Protein AF-A0AAW2FZ29-F1 (afdb_monomer)

Structure (mmCIF, N/CA/C/O backbone):
data_AF-A0AAW2FZ29-F1
#
_entry.id   AF-A0AAW2FZ29-F1
#
loop_
_atom_site.group_PDB
_atom_site.id
_atom_site.type_symbol
_atom_site.label_atom_id
_atom_site.label_alt_id
_atom_site.label_comp_id
_atom_site.label_asym_id
_atom_site.label_entity_id
_atom_site.label_seq_id
_atom_site.pdbx_PDB_ins_code
_atom_site.Cartn_x
_atom_site.Cartn_y
_atom_site.Cartn_z
_atom_site.occupancy
_atom_site.B_iso_or_equiv
_atom_site.auth_seq_id
_atom_site.auth_comp_id
_atom_site.auth_asym_id
_atom_site.auth_atom_id
_atom_site.pdbx_PDB_model_num
ATOM 1 N N . MET A 1 1 ? -28.073 13.688 13.711 1.00 30.78 1 MET A N 1
ATOM 2 C CA . MET A 1 1 ? -28.373 12.802 12.564 1.00 30.78 1 MET A CA 1
ATOM 3 C C . MET A 1 1 ? -27.038 12.552 11.895 1.00 30.78 1 MET A C 1
ATOM 5 O O . MET A 1 1 ? -26.441 13.514 11.439 1.00 30.78 1 MET A O 1
ATOM 9 N N . MET A 1 2 ? -26.514 11.329 11.981 1.00 29.55 2 MET A N 1
ATOM 10 C CA . MET A 1 2 ? -25.186 10.994 11.457 1.00 29.55 2 MET A CA 1
ATOM 11 C C . MET A 1 2 ? -25.195 11.166 9.932 1.00 29.55 2 MET A C 1
ATOM 13 O O . MET A 1 2 ? -25.962 10.492 9.245 1.00 29.55 2 MET A O 1
ATOM 17 N N . GLU A 1 3 ? -24.382 12.080 9.403 1.00 29.38 3 GLU A N 1
ATOM 18 C CA . GLU A 1 3 ? -24.180 12.217 7.960 1.00 29.38 3 GLU A CA 1
ATOM 19 C C . GLU A 1 3 ? -23.081 11.252 7.509 1.00 29.38 3 GLU A C 1
ATOM 21 O O . GLU A 1 3 ? -21.887 11.466 7.728 1.00 29.38 3 GLU A O 1
ATOM 26 N N . LEU A 1 4 ? -23.501 10.169 6.857 1.00 31.20 4 LEU A N 1
ATOM 27 C CA . LEU A 1 4 ? -22.619 9.300 6.091 1.00 31.20 4 LEU A CA 1
ATOM 28 C C . LEU A 1 4 ? -22.096 10.056 4.868 1.00 31.20 4 LEU A C 1
ATOM 30 O O . LEU A 1 4 ? -22.759 10.113 3.835 1.00 31.20 4 LEU A O 1
ATOM 34 N N . HIS A 1 5 ? -20.876 10.573 4.949 1.00 32.59 5 HIS A N 1
ATOM 35 C CA . HIS A 1 5 ? -20.123 10.904 3.748 1.00 32.59 5 HIS A CA 1
ATOM 36 C C . HIS A 1 5 ? -19.236 9.718 3.384 1.00 32.59 5 HIS A C 1
ATOM 38 O O . HIS A 1 5 ? -18.172 9.512 3.966 1.00 32.59 5 HIS A O 1
ATOM 44 N N . ARG A 1 6 ? -19.679 8.934 2.394 1.00 33.31 6 ARG A N 1
ATOM 45 C CA . ARG A 1 6 ? -18.769 8.103 1.608 1.00 33.31 6 ARG A CA 1
ATOM 46 C C . ARG A 1 6 ? -17.874 9.073 0.840 1.00 33.31 6 ARG A C 1
ATOM 48 O O . ARG A 1 6 ? -18.295 9.605 -0.175 1.00 33.31 6 ARG A O 1
ATOM 55 N N . ILE A 1 7 ? -16.683 9.340 1.359 1.00 35.94 7 ILE A N 1
ATOM 56 C CA . ILE A 1 7 ? -15.656 10.042 0.595 1.00 35.94 7 ILE A CA 1
ATOM 57 C C . ILE A 1 7 ? -15.036 8.979 -0.310 1.00 35.94 7 ILE A C 1
ATOM 59 O O . ILE A 1 7 ? -14.235 8.156 0.136 1.00 35.94 7 ILE A O 1
ATOM 63 N N . GLU A 1 8 ? -15.484 8.924 -1.562 1.00 35.88 8 GLU A N 1
ATOM 64 C CA . GLU A 1 8 ? -14.693 8.281 -2.608 1.00 35.88 8 GLU A CA 1
ATOM 65 C C . GLU A 1 8 ? -13.442 9.152 -2.828 1.00 35.88 8 GLU A C 1
ATOM 67 O O . GLU A 1 8 ? -13.477 10.363 -2.611 1.00 35.88 8 GLU A O 1
ATOM 72 N N . HIS A 1 9 ? -12.309 8.541 -3.182 1.00 37.03 9 HIS A N 1
ATOM 73 C CA . HIS A 1 9 ? -10.987 9.191 -3.239 1.00 37.03 9 HIS A CA 1
ATOM 74 C C . HIS A 1 9 ? -10.957 10.477 -4.105 1.00 37.03 9 HIS A C 1
ATOM 76 O O . HIS A 1 9 ? -10.075 11.312 -3.939 1.00 37.03 9 HIS A O 1
ATOM 82 N N . GLU A 1 10 ? -11.949 10.665 -4.980 1.00 38.94 10 GLU A N 1
ATOM 83 C CA . GLU A 1 10 ? -12.147 11.836 -5.846 1.00 38.94 10 GLU A CA 1
ATOM 84 C C . GLU A 1 10 ? -12.677 13.097 -5.125 1.00 38.94 10 GLU A C 1
ATOM 86 O O . GLU A 1 10 ? -12.522 14.210 -5.631 1.00 38.94 10 GLU A O 1
ATOM 91 N N . ASP A 1 11 ? -13.290 12.976 -3.942 1.00 40.47 11 ASP A N 1
ATOM 92 C CA . ASP A 1 11 ? -13.953 14.113 -3.277 1.00 40.47 11 ASP A CA 1
ATOM 93 C C . ASP A 1 11 ? -13.023 14.948 -2.374 1.00 40.47 11 ASP A C 1
ATOM 95 O O . ASP A 1 11 ? -13.372 16.068 -1.985 1.00 40.47 11 ASP A O 1
ATOM 99 N N . LEU A 1 12 ? -11.811 14.460 -2.081 1.00 42.34 12 LEU A N 1
ATOM 100 C CA . LEU A 1 12 ? -10.779 15.221 -1.357 1.00 42.34 12 LEU A CA 1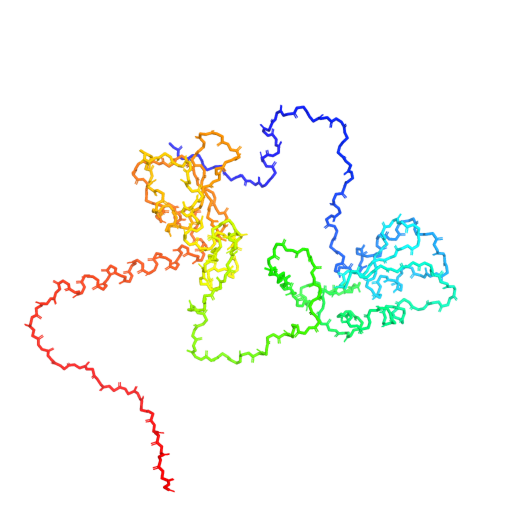
ATOM 101 C C . LEU A 1 12 ? -10.127 16.307 -2.231 1.00 42.34 12 LEU A C 1
ATOM 103 O O . LEU A 1 12 ? -9.690 17.336 -1.715 1.00 42.34 12 LEU A O 1
ATOM 107 N N . GLU A 1 13 ? -10.116 16.131 -3.554 1.00 43.12 13 GLU A N 1
ATOM 108 C CA . GLU A 1 13 ? -9.468 17.059 -4.489 1.00 43.12 13 GLU A CA 1
ATOM 109 C C . GLU A 1 13 ? -10.286 18.341 -4.710 1.00 43.12 13 GLU A C 1
ATOM 111 O O . GLU A 1 13 ? -9.729 19.428 -4.869 1.00 43.12 13 GLU A O 1
ATOM 116 N N . LYS A 1 14 ? -11.622 18.257 -4.641 1.00 43.59 14 LYS A N 1
ATOM 117 C CA . LYS A 1 14 ? -12.524 19.377 -4.975 1.00 43.59 14 LYS A CA 1
ATOM 118 C C . LYS A 1 14 ? -12.670 20.433 -3.878 1.00 43.59 14 LYS A C 1
ATOM 120 O O . LYS A 1 14 ? -13.209 21.506 -4.143 1.00 43.59 14 LYS A O 1
ATOM 125 N N . ARG A 1 15 ? -12.216 20.167 -2.648 1.00 48.53 15 ARG A N 1
ATOM 126 C CA . ARG A 1 15 ? -12.484 21.041 -1.487 1.00 48.53 15 ARG A CA 1
ATOM 127 C C . ARG A 1 15 ? -11.291 21.879 -1.027 1.00 48.53 15 ARG A C 1
ATOM 129 O O . ARG A 1 15 ? -11.442 22.672 -0.102 1.00 48.53 15 ARG A O 1
ATOM 136 N N . SER A 1 16 ? -10.128 21.732 -1.659 1.00 39.22 16 SER A N 1
ATOM 137 C CA . SER A 1 16 ? -8.890 22.337 -1.160 1.00 39.22 16 SER A CA 1
ATOM 138 C C . SER A 1 16 ? -8.725 23.823 -1.497 1.00 39.22 16 SER A C 1
ATOM 140 O O . SER A 1 16 ? -7.956 24.486 -0.820 1.00 39.22 16 SER A O 1
ATOM 142 N N . GLY A 1 17 ? -9.460 24.398 -2.458 1.00 42.50 17 GLY A N 1
ATOM 143 C CA . GLY A 1 17 ? -9.524 25.861 -2.644 1.00 42.50 17 GLY A CA 1
ATOM 144 C C . GLY A 1 17 ? -8.172 26.580 -2.818 1.00 42.50 17 GLY A C 1
ATOM 145 O O . GLY A 1 17 ? -8.110 27.803 -2.692 1.00 42.50 17 GLY A O 1
ATOM 146 N N . TYR A 1 18 ? -7.093 25.853 -3.108 1.00 34.34 18 TYR A N 1
ATOM 147 C CA . TYR A 1 18 ? -5.786 26.424 -3.385 1.00 34.34 18 TYR A CA 1
ATOM 148 C C . TYR A 1 18 ? -5.706 26.724 -4.880 1.00 34.34 18 TYR A C 1
ATOM 150 O O . TYR A 1 18 ? -5.840 25.831 -5.713 1.00 34.34 18 TYR A O 1
ATOM 158 N N . ASN A 1 19 ? -5.489 27.996 -5.222 1.00 44.78 19 ASN A N 1
ATOM 159 C CA . ASN A 1 19 ? -5.054 28.377 -6.562 1.00 44.78 19 ASN A CA 1
ATOM 160 C C . ASN A 1 19 ? -3.749 27.629 -6.868 1.00 44.78 19 ASN A C 1
ATOM 162 O O . ASN A 1 19 ? -2.701 27.960 -6.310 1.00 44.78 19 ASN A O 1
ATOM 166 N N . LEU A 1 20 ? -3.831 26.607 -7.722 1.00 34.50 20 LEU A N 1
ATOM 167 C CA . LEU A 1 20 ? -2.674 25.871 -8.217 1.00 34.50 20 LEU A CA 1
ATOM 168 C C . LEU A 1 20 ? -1.794 26.829 -9.038 1.00 34.50 20 LEU A C 1
ATOM 170 O O . LEU A 1 20 ? -2.297 27.452 -9.979 1.00 34.50 20 LEU A O 1
ATOM 174 N N . PRO A 1 21 ? -0.486 26.939 -8.749 1.00 36.03 21 PRO A N 1
ATOM 175 C CA . PRO A 1 21 ? 0.457 27.465 -9.718 1.00 36.03 21 PRO A CA 1
ATOM 176 C C . PRO A 1 21 ? 0.358 26.614 -10.987 1.00 36.03 21 PRO A C 1
ATOM 178 O O . PRO A 1 21 ? 0.457 25.389 -10.938 1.00 36.03 21 PRO A O 1
ATOM 181 N N . SER A 1 22 ? 0.130 27.278 -12.117 1.00 44.53 22 SER A N 1
ATOM 182 C CA . SER A 1 22 ? 0.237 26.683 -13.445 1.00 44.53 22 SER A CA 1
ATOM 183 C C . SER A 1 22 ? 1.571 25.939 -13.572 1.00 44.53 22 SER A C 1
ATOM 185 O O . SER A 1 22 ? 2.618 26.550 -13.367 1.00 44.53 22 SER A O 1
ATOM 187 N N . ALA A 1 23 ? 1.489 24.670 -13.984 1.00 49.56 23 ALA A N 1
ATOM 188 C CA . ALA A 1 23 ? 2.563 23.708 -14.261 1.00 49.56 23 ALA A CA 1
ATOM 189 C C . ALA A 1 23 ? 3.025 22.834 -13.074 1.00 49.56 23 ALA A C 1
ATOM 191 O O . ALA A 1 23 ? 4.045 23.095 -12.439 1.00 49.56 23 ALA A O 1
ATOM 192 N N . MET A 1 24 ? 2.318 21.715 -12.867 1.00 39.31 24 MET A N 1
ATOM 193 C CA . MET A 1 24 ? 2.936 20.480 -12.370 1.00 39.31 24 MET A CA 1
ATOM 194 C C . MET A 1 24 ? 3.362 19.634 -13.584 1.00 39.31 24 MET A C 1
ATOM 196 O O . MET A 1 24 ? 2.570 19.511 -14.520 1.00 39.31 24 MET A O 1
ATOM 200 N N . PRO A 1 25 ? 4.596 19.105 -13.615 1.00 41.25 25 PRO A N 1
ATOM 201 C CA . PRO A 1 25 ? 5.103 18.331 -14.739 1.00 41.25 25 PRO A CA 1
ATOM 202 C C . PRO A 1 25 ? 4.531 16.904 -14.738 1.00 41.25 25 PRO A C 1
ATOM 204 O O . PRO A 1 25 ? 4.677 16.183 -13.757 1.00 41.25 25 PRO A O 1
ATOM 207 N N . ASP A 1 26 ? 3.926 16.563 -15.875 1.00 41.62 26 ASP A N 1
ATOM 208 C CA . ASP A 1 26 ? 3.758 15.247 -16.510 1.00 41.62 26 ASP A CA 1
ATOM 209 C C . ASP A 1 26 ? 3.103 14.088 -15.720 1.00 41.62 26 ASP A C 1
ATOM 211 O O . ASP A 1 26 ? 3.682 13.494 -14.812 1.00 41.62 26 ASP A O 1
ATOM 215 N N . GLU A 1 27 ? 1.872 13.769 -16.140 1.00 44.28 27 GLU A N 1
ATOM 216 C CA . GLU A 1 27 ? 1.260 12.435 -16.273 1.00 44.28 27 GLU A CA 1
ATOM 217 C C . GLU A 1 27 ? 1.986 11.276 -15.552 1.00 44.28 27 GLU A C 1
ATOM 219 O O . GLU A 1 27 ? 2.880 10.623 -16.094 1.00 44.28 27 GLU A O 1
ATOM 224 N N . MET A 1 28 ? 1.559 10.941 -14.330 1.00 41.81 28 MET A N 1
ATOM 225 C CA . MET A 1 28 ? 1.956 9.674 -13.712 1.00 41.81 28 MET A CA 1
ATOM 226 C C . MET A 1 28 ? 1.232 8.532 -14.439 1.00 41.81 28 MET A C 1
ATOM 228 O O . MET A 1 28 ? 0.058 8.281 -14.190 1.00 41.81 28 MET A O 1
ATOM 232 N N . ASP A 1 29 ? 1.926 7.869 -15.365 1.00 53.28 29 ASP A N 1
ATOM 233 C CA . ASP A 1 29 ? 1.394 6.787 -16.199 1.00 53.28 29 ASP A CA 1
ATOM 234 C C . ASP A 1 29 ? 0.863 5.607 -15.351 1.00 53.28 29 ASP A C 1
ATOM 236 O O . ASP A 1 29 ? 1.622 4.790 -14.823 1.00 53.28 29 ASP A O 1
ATOM 240 N N . TYR A 1 30 ? -0.466 5.524 -15.213 1.00 58.00 30 TYR A N 1
ATOM 241 C CA . TYR A 1 30 ? -1.188 4.447 -14.519 1.00 58.00 30 TYR A CA 1
ATOM 242 C C . TYR A 1 30 ? -1.358 3.176 -15.379 1.00 58.00 30 TYR A C 1
ATOM 244 O O . TYR A 1 30 ? -2.089 2.260 -14.984 1.00 58.00 30 TYR A O 1
ATOM 252 N N . THR A 1 31 ? -0.711 3.088 -16.546 1.00 76.50 31 THR A N 1
ATOM 253 C CA . THR A 1 31 ? -0.897 1.982 -17.493 1.00 76.50 31 THR A CA 1
ATOM 254 C C . THR A 1 31 ? -0.386 0.647 -16.942 1.00 76.50 31 THR A C 1
ATOM 256 O O . THR A 1 31 ? 0.759 0.489 -16.513 1.00 76.50 31 THR A O 1
ATOM 259 N N . ASP A 1 32 ? -1.247 -0.374 -16.976 1.00 80.75 32 ASP A N 1
ATOM 260 C CA . ASP A 1 32 ? -0.916 -1.724 -16.518 1.00 80.75 32 ASP A CA 1
ATOM 261 C C . ASP A 1 32 ? -0.204 -2.528 -17.615 1.00 80.75 32 ASP A C 1
ATOM 263 O O . ASP A 1 32 ? -0.808 -3.291 -18.372 1.00 80.75 32 ASP A O 1
ATOM 267 N N . TYR A 1 33 ? 1.120 -2.405 -17.673 1.00 88.56 33 TYR A N 1
ATOM 268 C CA . TYR A 1 33 ? 1.953 -3.094 -18.665 1.00 88.56 33 TYR A CA 1
ATOM 269 C C . TYR A 1 33 ? 2.048 -4.618 -18.503 1.00 88.56 33 TYR A C 1
ATOM 271 O O . TYR A 1 33 ? 2.783 -5.268 -19.250 1.00 88.56 33 TYR A O 1
ATOM 279 N N . ARG A 1 34 ? 1.297 -5.236 -17.580 1.00 86.81 34 ARG A N 1
ATOM 280 C CA . ARG A 1 34 ? 1.092 -6.695 -17.581 1.00 86.81 34 ARG A CA 1
ATOM 281 C C . ARG A 1 34 ? 0.391 -7.170 -18.850 1.00 86.81 34 ARG A C 1
ATOM 283 O O . ARG A 1 34 ? 0.672 -8.274 -19.320 1.00 86.81 34 ARG A O 1
ATOM 290 N N . PHE A 1 35 ? -0.476 -6.331 -19.411 1.00 85.06 35 PHE A N 1
ATOM 291 C CA . PHE A 1 35 ? -1.183 -6.600 -20.653 1.00 85.06 35 PHE A CA 1
ATOM 292 C C . PHE A 1 35 ? -0.281 -6.342 -21.855 1.00 85.06 35 PHE A C 1
ATOM 294 O O . PHE A 1 35 ? 0.217 -5.236 -22.048 1.00 85.06 35 PHE A O 1
ATOM 301 N N . GLU A 1 36 ? -0.091 -7.362 -22.688 1.00 90.56 36 GLU A N 1
ATOM 302 C CA . GLU A 1 36 ? 0.697 -7.245 -23.916 1.00 90.56 36 GLU A CA 1
ATOM 303 C C . GLU A 1 36 ? 0.122 -6.196 -24.870 1.00 90.56 36 GLU A C 1
ATOM 305 O O . GLU A 1 36 ? 0.888 -5.479 -25.503 1.00 90.56 36 GLU A O 1
ATOM 310 N N . ILE A 1 37 ? -1.205 -6.033 -24.901 1.00 85.31 37 ILE A N 1
ATOM 311 C CA . ILE A 1 37 ? -1.841 -4.992 -25.714 1.00 85.31 37 ILE A CA 1
ATOM 312 C C . ILE A 1 37 ? -1.470 -3.579 -25.248 1.00 85.31 37 ILE A C 1
ATOM 314 O O . ILE A 1 37 ? -1.078 -2.765 -26.070 1.00 85.31 37 ILE A O 1
ATOM 318 N N . ALA A 1 38 ? -1.441 -3.325 -23.935 1.00 84.12 38 ALA A N 1
ATOM 319 C CA . ALA A 1 38 ? -1.010 -2.036 -23.392 1.00 84.12 38 ALA A CA 1
ATOM 320 C C . ALA A 1 38 ? 0.473 -1.759 -23.692 1.00 84.12 38 ALA A C 1
ATOM 322 O O . ALA A 1 38 ? 0.864 -0.632 -23.992 1.00 84.12 38 ALA A O 1
ATOM 323 N N . ARG A 1 39 ? 1.315 -2.804 -23.663 1.00 95.50 39 ARG A N 1
ATOM 324 C CA . ARG A 1 39 ? 2.712 -2.683 -24.101 1.00 95.50 39 ARG A CA 1
ATOM 325 C C . ARG A 1 39 ? 2.803 -2.353 -25.584 1.00 95.50 39 ARG A C 1
ATOM 327 O O . ARG A 1 39 ? 3.608 -1.507 -25.944 1.00 95.50 39 ARG A O 1
ATOM 334 N N . LEU A 1 40 ? 1.998 -2.984 -26.433 1.00 92.94 40 LEU A N 1
ATOM 335 C CA . LEU A 1 40 ? 1.984 -2.705 -27.866 1.00 92.94 40 LEU A CA 1
ATOM 336 C C . LEU A 1 40 ? 1.521 -1.270 -28.166 1.00 92.94 40 LEU A C 1
ATOM 338 O O . LEU A 1 40 ? 2.167 -0.584 -28.953 1.00 92.94 40 LEU A O 1
ATOM 342 N N . ASP A 1 41 ? 0.477 -0.795 -27.486 1.00 88.19 41 ASP A N 1
ATOM 343 C CA . ASP A 1 41 ? -0.059 0.563 -27.651 1.00 88.19 41 ASP A CA 1
ATOM 344 C C . ASP A 1 41 ? 0.972 1.645 -27.279 1.00 88.19 41 ASP A C 1
ATOM 346 O O . ASP A 1 41 ? 1.000 2.727 -27.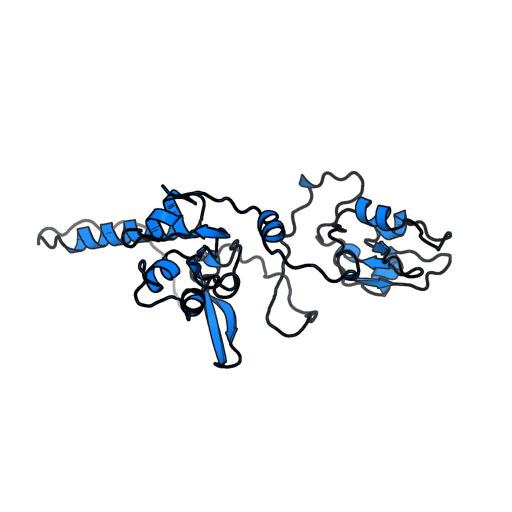869 1.00 88.19 41 ASP A O 1
ATOM 350 N N . SER A 1 42 ? 1.899 1.338 -26.363 1.00 92.25 42 SER A N 1
ATOM 351 C CA . SER A 1 42 ? 2.980 2.261 -25.997 1.00 92.25 42 SER A CA 1
ATOM 352 C C . SER A 1 42 ? 3.923 2.607 -27.156 1.00 92.25 42 SER A C 1
ATOM 354 O O . SER A 1 42 ? 4.588 3.638 -27.094 1.00 92.25 42 SER A O 1
ATOM 356 N N . TYR A 1 43 ? 3.963 1.820 -28.237 1.00 96.00 43 TYR A N 1
ATOM 357 C CA . TYR A 1 43 ? 4.843 2.054 -29.391 1.00 96.00 43 TYR A CA 1
ATOM 358 C C . TYR A 1 43 ? 4.318 3.103 -30.381 1.00 96.00 43 TYR A C 1
ATOM 360 O O . TYR A 1 43 ? 4.883 3.265 -31.464 1.00 96.00 43 TYR A O 1
ATOM 368 N N . ASP A 1 44 ? 3.283 3.865 -30.019 1.00 91.19 44 ASP A N 1
ATOM 369 C CA . ASP A 1 44 ? 2.942 5.080 -30.758 1.00 91.19 44 ASP A CA 1
ATOM 370 C C . ASP A 1 44 ? 4.165 6.019 -30.862 1.00 91.19 44 ASP A C 1
ATOM 372 O O . ASP A 1 44 ? 4.802 6.353 -29.856 1.00 91.19 44 ASP A O 1
ATOM 376 N N . GLY A 1 45 ? 4.534 6.392 -32.089 1.00 92.31 45 GLY A N 1
ATOM 377 C CA . GLY A 1 45 ? 5.734 7.188 -32.372 1.00 92.31 45 GLY A CA 1
ATOM 378 C C . GLY A 1 45 ? 7.075 6.443 -32.275 1.00 92.31 45 GLY A C 1
ATOM 379 O O . GLY A 1 45 ? 8.111 7.093 -32.142 1.00 92.31 45 GLY A O 1
ATOM 380 N N . TRP A 1 46 ? 7.091 5.106 -32.323 1.00 96.25 46 TRP A N 1
ATOM 381 C CA . TRP A 1 46 ? 8.329 4.316 -32.303 1.00 96.25 46 TRP A CA 1
ATOM 382 C C . TRP A 1 46 ? 9.253 4.643 -33.498 1.00 96.25 46 TRP A C 1
ATOM 384 O O . TRP A 1 46 ? 8.814 4.546 -34.648 1.00 96.25 46 TRP A O 1
ATOM 394 N N . PRO A 1 47 ? 10.529 5.018 -33.269 1.00 94.00 47 PRO A N 1
ATOM 395 C CA . PRO A 1 47 ? 11.389 5.541 -34.333 1.00 94.00 47 PRO A CA 1
ATOM 396 C C . PRO A 1 47 ? 12.147 4.473 -35.138 1.00 94.00 47 PRO A C 1
ATOM 398 O O . PRO A 1 47 ? 12.742 4.807 -36.163 1.00 94.00 47 PRO A O 1
ATOM 401 N N . VAL A 1 48 ? 12.153 3.209 -34.700 1.00 93.75 48 VAL A N 1
ATOM 402 C CA . VAL A 1 48 ? 12.927 2.123 -35.327 1.00 93.75 48 VAL A CA 1
ATOM 403 C C . VAL A 1 48 ? 12.022 1.234 -36.182 1.00 93.75 48 VAL A C 1
ATOM 405 O O . VAL A 1 48 ? 11.141 0.552 -35.673 1.00 93.75 48 VAL A O 1
ATOM 408 N N . SER A 1 49 ? 12.246 1.201 -37.497 1.00 93.31 49 SER A N 1
ATOM 409 C CA . SER A 1 49 ? 11.383 0.466 -38.437 1.00 93.31 49 SER A CA 1
ATOM 410 C C . SER A 1 49 ? 11.754 -1.006 -38.641 1.00 93.31 49 SER A C 1
ATOM 412 O O . SER A 1 49 ? 10.899 -1.790 -39.050 1.00 93.31 49 SER A O 1
ATOM 414 N N . PHE A 1 50 ? 13.008 -1.392 -38.385 1.00 95.19 50 PHE A N 1
ATOM 415 C CA . PHE A 1 50 ? 13.500 -2.757 -38.622 1.00 95.19 50 PHE A CA 1
ATOM 416 C C . PHE A 1 50 ? 13.144 -3.740 -37.495 1.00 95.19 50 PHE A C 1
ATOM 418 O O . PHE A 1 50 ? 13.149 -4.951 -37.713 1.00 95.19 50 PHE A O 1
ATOM 425 N N . ILE A 1 51 ? 12.759 -3.240 -36.317 1.00 95.69 51 ILE A N 1
ATOM 426 C CA . ILE A 1 51 ? 12.235 -4.068 -35.225 1.00 95.69 51 ILE A CA 1
ATOM 427 C C . ILE A 1 51 ? 10.731 -3.886 -35.119 1.00 95.69 51 ILE A C 1
ATOM 429 O O . ILE A 1 51 ? 10.242 -2.781 -34.904 1.00 95.69 51 ILE A O 1
ATOM 433 N N . ASP A 1 52 ? 10.006 -4.998 -35.218 1.00 95.19 52 ASP A N 1
ATOM 434 C CA . ASP A 1 52 ? 8.556 -5.028 -35.052 1.00 95.19 52 ASP A CA 1
ATOM 435 C C . ASP A 1 52 ? 8.173 -4.797 -33.574 1.00 95.19 52 ASP A C 1
ATOM 437 O O . ASP A 1 52 ? 8.512 -5.631 -32.720 1.00 95.19 52 ASP A O 1
ATOM 441 N N . PRO A 1 53 ? 7.412 -3.730 -33.256 1.00 97.06 53 PRO A N 1
ATOM 442 C CA . PRO A 1 53 ? 6.865 -3.485 -31.922 1.00 97.06 53 PRO A CA 1
ATOM 443 C C . PRO A 1 53 ? 6.137 -4.679 -31.302 1.00 97.06 53 PRO A C 1
ATOM 445 O O . PRO A 1 53 ? 6.189 -4.871 -30.087 1.00 97.06 53 PRO A O 1
ATOM 448 N N . LYS A 1 54 ? 5.503 -5.537 -32.113 1.00 95.38 54 LYS A N 1
ATOM 449 C CA . LYS A 1 54 ? 4.842 -6.755 -31.620 1.00 95.38 54 LYS A CA 1
ATOM 450 C C . LYS A 1 54 ? 5.832 -7.726 -30.992 1.00 95.38 54 LYS A C 1
ATOM 452 O O . LYS A 1 54 ? 5.524 -8.317 -29.963 1.00 95.38 54 LYS A O 1
ATOM 457 N N . LYS A 1 55 ? 7.033 -7.872 -31.565 1.00 96.75 55 LYS A N 1
ATOM 458 C CA . LYS A 1 55 ? 8.082 -8.735 -30.998 1.00 96.75 55 LYS A CA 1
ATOM 459 C C . LYS A 1 55 ? 8.599 -8.179 -29.675 1.00 96.75 55 LYS A C 1
ATOM 461 O O . LYS A 1 55 ? 8.808 -8.943 -28.736 1.00 96.75 55 LYS A O 1
ATOM 466 N N . LEU A 1 56 ? 8.750 -6.858 -29.577 1.00 97.81 56 LEU A N 1
ATOM 467 C CA . LEU A 1 56 ? 9.149 -6.192 -28.336 1.00 97.81 56 LEU A CA 1
ATOM 468 C C . LEU A 1 56 ? 8.072 -6.354 -27.245 1.00 97.81 56 LEU A C 1
ATOM 470 O O . LEU A 1 56 ? 8.379 -6.779 -26.128 1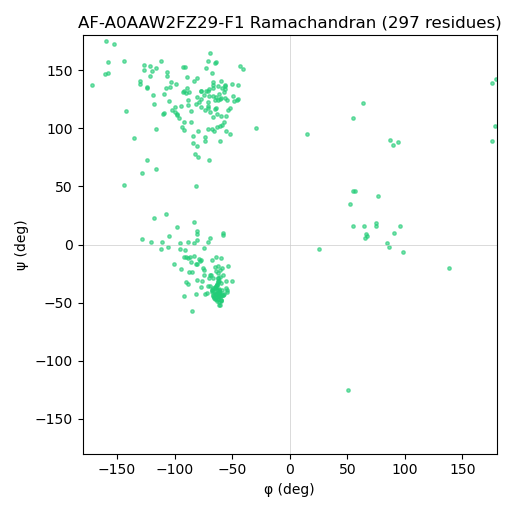.00 97.81 56 LEU A O 1
ATOM 474 N N . ALA A 1 57 ? 6.799 -6.114 -27.576 1.00 96.31 57 ALA A N 1
ATOM 475 C CA . ALA A 1 57 ? 5.667 -6.293 -26.664 1.00 96.31 57 ALA A CA 1
ATOM 476 C C . ALA A 1 57 ? 5.517 -7.749 -26.190 1.00 96.31 57 ALA A C 1
ATOM 478 O O . ALA A 1 57 ? 5.359 -7.991 -24.983 1.00 96.31 57 ALA A O 1
ATOM 479 N N . ALA A 1 58 ? 5.645 -8.715 -27.106 1.00 93.06 58 ALA A N 1
ATOM 480 C CA . ALA A 1 58 ? 5.632 -10.146 -26.810 1.00 93.06 58 ALA A CA 1
ATOM 481 C C . ALA A 1 58 ? 6.814 -10.566 -25.919 1.00 93.06 58 ALA A C 1
ATOM 483 O O . ALA A 1 58 ? 6.649 -11.401 -25.030 1.00 93.06 58 ALA A O 1
ATOM 484 N N . ALA A 1 59 ? 7.985 -9.938 -26.075 1.00 96.44 59 ALA A N 1
ATOM 485 C CA . ALA A 1 59 ? 9.143 -10.145 -25.202 1.00 96.44 59 ALA A CA 1
ATOM 486 C C . ALA A 1 59 ? 9.016 -9.475 -23.817 1.00 96.44 59 ALA A C 1
ATOM 488 O O . ALA A 1 59 ? 9.870 -9.665 -22.945 1.00 96.44 59 ALA A O 1
ATOM 489 N N . GLY A 1 60 ? 7.923 -8.742 -23.582 1.00 95.31 60 GLY A N 1
ATOM 490 C CA . GLY A 1 60 ? 7.603 -8.108 -22.306 1.00 95.31 60 GLY A CA 1
ATOM 491 C C . GLY A 1 60 ? 8.032 -6.644 -22.209 1.00 95.31 60 GLY A C 1
ATOM 492 O O . GLY A 1 60 ? 8.086 -6.120 -21.096 1.00 95.31 60 GLY A O 1
ATOM 493 N N . PHE A 1 61 ? 8.340 -5.985 -23.326 1.00 97.88 61 PHE A N 1
ATOM 494 C CA . PHE A 1 61 ? 8.806 -4.602 -23.350 1.00 97.88 61 PHE A CA 1
ATOM 495 C C . PHE A 1 61 ? 7.730 -3.607 -23.780 1.00 97.88 61 PHE A C 1
ATOM 497 O O . PHE A 1 61 ? 6.997 -3.857 -24.732 1.00 97.88 61 PHE A O 1
ATOM 504 N N . PHE A 1 62 ? 7.691 -2.450 -23.126 1.00 96.94 62 PHE A N 1
ATOM 505 C CA . PHE A 1 62 ? 6.943 -1.267 -23.561 1.00 96.94 62 PHE A CA 1
ATOM 506 C C . PHE A 1 62 ? 7.908 -0.117 -23.875 1.00 96.94 62 PHE A C 1
ATOM 508 O O . PHE A 1 62 ? 9.002 -0.059 -23.311 1.00 96.94 62 PHE A O 1
ATOM 515 N N . TYR A 1 63 ? 7.519 0.779 -24.774 1.00 97.38 63 TYR A N 1
ATOM 516 C CA . TYR A 1 63 ? 8.323 1.926 -25.187 1.00 97.38 63 TYR A CA 1
ATOM 517 C C . TYR A 1 63 ? 8.276 3.030 -24.124 1.00 97.38 63 TYR A C 1
ATOM 519 O O . TYR A 1 63 ? 7.199 3.401 -23.662 1.00 97.38 63 TYR A O 1
ATOM 527 N N . THR A 1 64 ? 9.432 3.580 -23.743 1.00 91.62 64 THR A N 1
ATOM 528 C CA . THR A 1 64 ? 9.514 4.654 -22.736 1.00 91.62 64 THR A CA 1
ATOM 529 C C . THR A 1 64 ? 9.267 6.050 -23.305 1.00 91.62 64 THR A C 1
ATOM 531 O O . THR A 1 64 ? 9.327 7.018 -22.556 1.00 91.62 64 THR A O 1
ATOM 534 N N . LYS A 1 65 ? 8.989 6.161 -24.613 1.00 92.00 65 LYS A N 1
ATOM 535 C CA . LYS A 1 65 ? 8.900 7.420 -25.377 1.00 92.00 65 LYS A CA 1
ATOM 536 C C . LYS A 1 65 ? 10.228 8.175 -25.527 1.00 92.00 65 LYS A C 1
ATOM 538 O O . LYS A 1 65 ? 10.251 9.267 -26.092 1.00 92.00 65 LYS A O 1
ATOM 543 N N . GLU A 1 66 ? 11.340 7.583 -25.096 1.00 91.62 66 GLU A N 1
ATOM 544 C CA . GLU A 1 66 ? 12.676 8.160 -25.225 1.00 91.62 66 GLU A CA 1
ATOM 545 C C . GLU A 1 66 ? 13.511 7.377 -26.250 1.00 91.62 66 GLU A C 1
ATOM 547 O O . GLU A 1 66 ? 13.906 6.240 -26.003 1.00 91.62 66 GLU A O 1
ATOM 552 N N . LYS A 1 67 ? 13.838 8.000 -27.394 1.00 94.56 67 LYS A N 1
ATOM 553 C CA . LYS A 1 67 ? 14.653 7.393 -28.470 1.00 94.56 67 LYS A CA 1
ATOM 554 C C . LYS A 1 67 ? 14.123 6.005 -28.872 1.00 94.56 67 LYS A C 1
ATOM 556 O O . LYS A 1 67 ? 12.967 5.883 -29.235 1.00 94.56 67 LYS A O 1
ATOM 561 N N . ASP A 1 68 ? 14.954 4.972 -28.841 1.00 95.56 68 ASP A N 1
ATOM 562 C CA . ASP A 1 68 ? 14.590 3.574 -29.050 1.00 95.56 68 ASP A CA 1
ATOM 563 C C . ASP A 1 68 ? 14.641 2.777 -27.730 1.00 95.56 68 ASP A C 1
ATOM 565 O O . ASP A 1 68 ? 14.882 1.571 -27.720 1.00 95.56 68 ASP A O 1
ATOM 569 N N . GLU A 1 69 ? 14.457 3.441 -26.585 1.00 97.44 69 GLU A N 1
ATOM 570 C CA . GLU A 1 69 ? 14.512 2.781 -25.285 1.00 97.44 69 GLU A CA 1
ATOM 571 C C . GLU A 1 69 ? 13.202 2.059 -24.961 1.00 97.44 69 GLU A C 1
ATOM 573 O O . GLU A 1 69 ? 12.119 2.639 -24.940 1.00 97.44 69 GLU A O 1
ATOM 578 N N . VAL A 1 70 ? 13.306 0.780 -24.618 1.00 97.62 70 VAL A N 1
ATOM 579 C CA . VAL A 1 70 ? 12.180 -0.026 -24.154 1.00 97.62 70 VAL A CA 1
ATOM 580 C C . VAL A 1 70 ? 12.435 -0.551 -22.749 1.00 97.62 70 VAL A C 1
ATOM 582 O O . VAL A 1 70 ? 13.574 -0.816 -22.367 1.00 97.62 70 VAL A O 1
ATOM 585 N N . LYS A 1 71 ? 11.373 -0.737 -21.964 1.00 96.25 71 LYS A N 1
ATOM 586 C CA . LYS A 1 71 ? 11.442 -1.189 -20.572 1.00 96.25 71 LYS A CA 1
ATOM 587 C C . LYS A 1 71 ? 10.614 -2.446 -20.355 1.00 96.25 71 LYS A C 1
ATOM 589 O O . LYS A 1 71 ? 9.477 -2.543 -20.805 1.00 96.25 71 LYS A O 1
ATOM 594 N N . CYS A 1 72 ? 11.168 -3.428 -19.648 1.00 94.62 72 CYS A N 1
ATOM 595 C CA . CYS A 1 72 ? 10.433 -4.649 -19.334 1.00 94.62 72 CYS A CA 1
ATOM 596 C C . CYS A 1 72 ? 9.427 -4.416 -18.197 1.00 94.62 72 CYS A C 1
ATOM 598 O O . CYS A 1 72 ? 9.803 -3.924 -17.132 1.00 94.62 72 CYS A O 1
ATOM 600 N N . PHE A 1 73 ? 8.178 -4.863 -18.357 1.00 91.69 7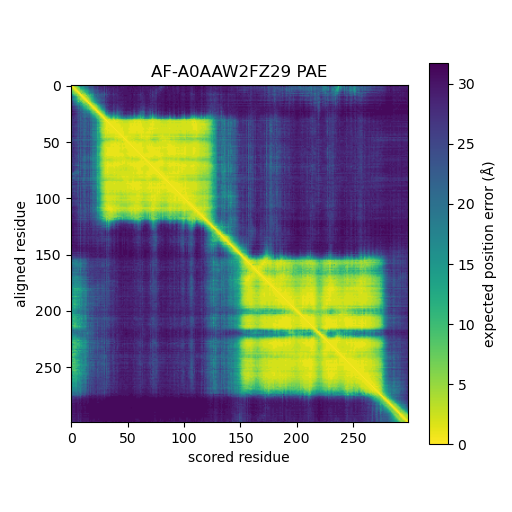3 PHE A N 1
ATOM 601 C CA . PHE A 1 73 ? 7.163 -4.762 -17.296 1.00 91.69 73 PHE A CA 1
ATOM 602 C C . PHE A 1 73 ? 7.472 -5.644 -16.069 1.00 91.69 73 PHE A C 1
ATOM 604 O O . PHE A 1 73 ? 7.077 -5.317 -14.953 1.00 91.69 73 PHE A O 1
ATOM 611 N N . ALA A 1 74 ? 8.171 -6.769 -16.267 1.00 84.50 74 ALA A N 1
ATOM 612 C CA . ALA A 1 74 ? 8.381 -7.787 -15.237 1.00 84.50 74 ALA A CA 1
ATOM 613 C C . ALA A 1 74 ? 9.671 -7.586 -14.428 1.00 84.50 74 ALA A C 1
ATOM 615 O O . ALA A 1 74 ? 9.661 -7.748 -13.209 1.00 84.50 74 ALA A O 1
ATOM 616 N N . CYS A 1 75 ? 10.793 -7.274 -15.087 1.00 82.56 75 CYS A N 1
ATOM 617 C CA . CYS A 1 75 ? 12.092 -7.088 -14.425 1.00 82.56 75 CYS A CA 1
ATOM 618 C C . CYS A 1 75 ? 12.596 -5.643 -14.443 1.00 82.56 75 CYS A C 1
ATOM 620 O O . CYS A 1 75 ? 13.633 -5.368 -13.846 1.00 82.56 75 CYS A O 1
ATOM 622 N N . THR A 1 76 ? 11.884 -4.723 -15.102 1.00 90.12 76 THR A N 1
ATOM 623 C CA . THR A 1 76 ? 12.200 -3.285 -15.182 1.00 90.12 76 THR A CA 1
ATOM 624 C C . THR A 1 76 ? 13.494 -2.909 -15.909 1.00 90.12 76 THR A C 1
ATOM 626 O O . THR A 1 76 ? 13.819 -1.723 -15.946 1.00 90.12 76 THR A O 1
ATOM 629 N N . ILE A 1 77 ? 14.202 -3.870 -16.524 1.00 89.25 77 ILE A N 1
ATOM 630 C CA . ILE A 1 77 ? 15.377 -3.571 -17.354 1.00 89.25 77 ILE A CA 1
ATOM 631 C C . ILE A 1 77 ? 14.989 -2.650 -18.512 1.00 89.25 77 ILE A C 1
ATOM 633 O O . ILE A 1 77 ? 13.917 -2.820 -19.095 1.00 89.25 77 ILE A O 1
ATOM 637 N N . LYS A 1 78 ? 15.866 -1.697 -18.823 1.00 95.94 78 LYS A N 1
ATOM 638 C CA . LYS A 1 78 ? 15.771 -0.810 -19.980 1.00 95.94 78 LYS A CA 1
ATOM 639 C C . LYS A 1 78 ? 16.816 -1.218 -21.016 1.00 95.94 78 LYS A C 1
ATOM 641 O O . LYS A 1 78 ? 17.957 -1.463 -20.627 1.00 95.94 78 LYS A O 1
ATOM 646 N N . LEU A 1 79 ? 16.430 -1.299 -22.285 1.00 93.19 79 LEU A N 1
ATOM 647 C CA . LEU A 1 79 ? 17.311 -1.605 -23.418 1.00 93.19 79 LEU A CA 1
ATOM 648 C C . LEU A 1 79 ? 17.101 -0.566 -24.522 1.00 93.19 79 LEU A C 1
ATOM 650 O O . LEU A 1 79 ? 15.969 -0.162 -24.768 1.00 93.19 79 LEU A O 1
ATOM 654 N N . SER A 1 80 ? 18.182 -0.149 -25.169 1.00 95.88 80 SER A N 1
ATOM 655 C CA . SER A 1 80 ? 18.220 0.816 -26.275 1.00 95.88 80 SER A CA 1
ATOM 656 C C . SER A 1 80 ? 19.438 0.527 -27.156 1.00 95.88 80 SER A C 1
ATOM 658 O O . SER A 1 80 ? 20.280 -0.292 -26.779 1.00 95.88 80 SER A O 1
ATOM 660 N N . GLY A 1 81 ? 19.551 1.201 -28.302 1.00 94.94 81 GLY A N 1
ATOM 661 C CA . GLY A 1 81 ? 20.612 0.945 -29.277 1.00 94.94 81 GLY A CA 1
ATOM 662 C C . GLY A 1 81 ? 20.365 -0.322 -30.091 1.00 94.94 81 GLY A C 1
ATOM 663 O O . GLY A 1 81 ? 21.290 -1.100 -30.294 1.00 94.94 81 GLY A O 1
ATOM 664 N N . TRP A 1 82 ? 19.119 -0.534 -30.507 1.00 97.19 82 TRP A N 1
ATOM 665 C CA . TRP A 1 82 ? 18.698 -1.704 -31.268 1.00 97.19 82 TRP A CA 1
ATOM 666 C C . TRP A 1 82 ? 19.327 -1.736 -32.666 1.00 97.19 82 TRP A C 1
ATOM 668 O O . TRP A 1 82 ? 19.345 -0.721 -33.367 1.00 97.19 82 TRP A O 1
ATOM 678 N N . GLU A 1 83 ? 19.787 -2.911 -33.096 1.00 95.56 83 GLU A N 1
ATOM 679 C CA . GLU A 1 83 ? 20.396 -3.144 -34.407 1.00 95.56 83 GLU A CA 1
ATOM 680 C C . GLU A 1 83 ? 19.513 -4.028 -35.306 1.00 95.56 83 GLU A C 1
ATOM 682 O O . GLU A 1 83 ? 18.631 -4.765 -34.852 1.00 95.56 83 GLU A O 1
ATOM 687 N N . ASP A 1 84 ? 19.724 -3.934 -36.622 1.00 95.50 84 ASP A N 1
ATOM 688 C CA . ASP A 1 84 ? 19.008 -4.776 -37.581 1.00 95.50 84 ASP A CA 1
ATOM 689 C C . ASP A 1 84 ? 19.401 -6.249 -37.388 1.00 95.50 84 ASP A C 1
ATOM 691 O O . ASP A 1 84 ? 20.578 -6.610 -37.437 1.00 95.50 84 ASP A O 1
ATOM 695 N N . GLY A 1 85 ? 18.399 -7.100 -37.167 1.00 93.81 85 GLY A N 1
ATOM 696 C CA . GLY A 1 85 ? 18.571 -8.519 -36.859 1.00 93.81 85 GLY A CA 1
ATOM 697 C C . GLY A 1 85 ? 18.502 -8.884 -35.373 1.00 93.81 85 GLY A C 1
ATOM 698 O O . GLY A 1 85 ? 18.467 -10.080 -35.074 1.00 93.81 85 GLY A O 1
ATOM 699 N N . ASP A 1 86 ? 18.419 -7.914 -34.457 1.00 96.12 86 ASP A N 1
ATOM 700 C CA . ASP A 1 86 ? 18.249 -8.204 -33.031 1.00 96.12 86 ASP A CA 1
ATOM 701 C C . ASP A 1 86 ? 16.926 -8.934 -32.748 1.00 96.12 86 ASP A C 1
ATOM 703 O O . ASP A 1 86 ? 15.852 -8.568 -33.240 1.00 96.12 86 ASP A O 1
ATOM 707 N N . ASP A 1 87 ? 16.990 -9.963 -31.897 1.00 96.69 87 ASP A N 1
ATOM 708 C CA . ASP A 1 87 ? 15.804 -10.617 -31.349 1.00 96.69 87 ASP A CA 1
ATOM 709 C C . ASP A 1 87 ? 15.525 -10.092 -29.929 1.00 96.69 87 ASP A C 1
ATOM 711 O O . ASP A 1 87 ? 16.341 -10.300 -29.022 1.00 96.69 87 ASP A O 1
ATOM 715 N N . PRO A 1 88 ? 14.364 -9.449 -29.694 1.00 97.38 88 PRO A N 1
ATOM 716 C CA . PRO A 1 88 ? 14.039 -8.875 -28.396 1.00 97.38 88 PRO A CA 1
ATOM 717 C C . PRO A 1 88 ? 14.104 -9.845 -27.221 1.00 97.38 88 PRO A C 1
ATOM 719 O O . PRO A 1 88 ? 14.519 -9.445 -26.136 1.00 97.38 88 PRO A O 1
ATOM 722 N N . MET A 1 89 ? 13.699 -11.107 -27.392 1.00 95.31 89 MET A N 1
ATOM 723 C CA . MET A 1 89 ? 13.725 -12.076 -26.295 1.00 95.31 89 MET A CA 1
ATOM 724 C C . MET A 1 89 ? 15.145 -12.587 -26.041 1.00 95.31 89 MET A C 1
ATOM 726 O O . MET A 1 89 ? 15.520 -12.778 -24.883 1.00 95.31 89 MET A O 1
ATOM 730 N N . VAL A 1 90 ? 15.951 -12.765 -27.091 1.00 95.38 90 VAL A N 1
ATOM 731 C CA . VAL A 1 90 ? 17.373 -13.120 -26.958 1.00 95.38 90 VAL A CA 1
ATOM 732 C C . VAL A 1 90 ? 18.131 -12.020 -26.223 1.00 95.38 90 VAL A C 1
ATOM 734 O O . VAL A 1 90 ? 18.835 -12.314 -25.256 1.00 95.38 90 VAL A O 1
ATOM 737 N N . GLU A 1 91 ? 17.935 -10.755 -26.596 1.00 95.69 91 GLU A N 1
ATOM 738 C CA . GLU A 1 91 ? 18.567 -9.629 -25.903 1.00 95.69 91 GLU A CA 1
ATOM 739 C C . GLU A 1 91 ? 18.023 -9.478 -24.471 1.00 95.69 91 GLU A C 1
ATOM 741 O O . GLU A 1 91 ? 18.790 -9.292 -23.521 1.00 95.69 91 GLU A O 1
ATOM 746 N N . HIS A 1 92 ? 16.725 -9.705 -24.246 1.00 96.25 92 HIS A N 1
ATOM 747 C CA . HIS A 1 92 ? 16.164 -9.770 -22.894 1.00 96.25 92 HIS A CA 1
ATOM 748 C C . HIS A 1 92 ? 16.835 -10.860 -22.045 1.00 96.25 92 HIS A C 1
ATOM 750 O O . HIS A 1 92 ? 17.177 -10.626 -20.883 1.00 96.25 92 HIS A O 1
ATOM 756 N N . GLN A 1 93 ? 17.067 -12.044 -22.610 1.00 93.19 93 GLN A N 1
ATOM 757 C CA . GLN A 1 93 ? 17.762 -13.134 -21.934 1.00 93.19 93 GLN A CA 1
ATOM 758 C C . GLN A 1 93 ? 19.236 -12.811 -21.680 1.00 93.19 93 GLN A C 1
ATOM 760 O O . GLN A 1 93 ? 19.758 -13.131 -20.609 1.00 93.19 93 GLN A O 1
ATOM 765 N N . ARG A 1 94 ? 19.901 -12.160 -22.633 1.00 92.25 94 ARG A N 1
ATOM 766 C CA . ARG A 1 94 ? 21.305 -11.760 -22.533 1.00 92.25 94 ARG A CA 1
ATOM 767 C C . ARG A 1 94 ? 21.534 -10.782 -21.385 1.00 92.25 94 ARG A C 1
ATOM 769 O O . ARG A 1 94 ? 22.437 -10.991 -20.578 1.00 92.25 94 ARG A O 1
ATOM 776 N N . TRP A 1 95 ? 20.690 -9.757 -21.279 1.00 86.94 95 TRP A N 1
ATOM 777 C CA . TRP A 1 95 ? 20.860 -8.671 -20.308 1.00 86.94 95 TRP A CA 1
ATOM 778 C C . TRP A 1 95 ? 20.078 -8.879 -19.003 1.00 86.94 95 TRP A C 1
ATOM 780 O O . TRP A 1 95 ? 20.432 -8.321 -17.965 1.00 86.94 95 TRP A O 1
ATOM 790 N N . SER A 1 96 ? 19.039 -9.719 -19.013 1.00 87.81 96 SER A N 1
ATOM 791 C CA . SER A 1 96 ? 18.213 -10.043 -17.844 1.00 87.81 96 SER A CA 1
ATOM 792 C C . SER A 1 96 ? 17.753 -11.507 -17.831 1.00 87.81 96 SER A C 1
ATOM 794 O O . SER A 1 96 ? 16.586 -11.811 -17.599 1.00 87.81 96 SER A O 1
ATOM 796 N N . GLY A 1 97 ? 18.673 -12.463 -17.997 1.00 86.25 97 GLY A N 1
ATOM 797 C CA . GLY A 1 97 ? 18.351 -13.903 -18.041 1.00 86.25 97 GLY A CA 1
ATOM 798 C C . GLY A 1 97 ? 17.673 -14.482 -16.790 1.00 86.25 97 GLY A C 1
ATOM 799 O O . GLY A 1 97 ? 17.153 -15.596 -16.810 1.00 86.25 97 GLY A O 1
ATOM 800 N N . ARG A 1 98 ? 17.643 -13.728 -15.681 1.00 81.38 98 ARG A N 1
ATOM 801 C CA . ARG A 1 98 ? 16.896 -14.082 -14.461 1.00 81.38 98 ARG A CA 1
ATOM 802 C C . ARG A 1 98 ? 15.466 -13.543 -14.428 1.00 81.38 98 ARG A C 1
ATOM 804 O O . ARG A 1 98 ? 14.735 -13.873 -13.494 1.00 81.38 98 ARG A O 1
ATOM 811 N N . CYS A 1 99 ? 15.069 -12.745 -15.414 1.00 86.81 99 CYS A N 1
ATOM 812 C CA . CYS A 1 99 ? 13.722 -12.216 -15.539 1.00 86.81 99 CYS A CA 1
ATOM 813 C C . CYS A 1 99 ? 12.690 -13.350 -15.555 1.00 86.81 99 CYS A C 1
ATOM 815 O O . CYS A 1 99 ? 12.869 -14.373 -16.217 1.00 86.81 99 CYS A O 1
ATOM 817 N N . LYS A 1 100 ? 11.585 -13.157 -14.829 1.00 86.38 100 LYS A N 1
ATOM 818 C CA . LYS A 1 100 ? 10.494 -14.136 -14.769 1.00 86.38 100 LYS A CA 1
ATOM 819 C C . LYS A 1 100 ? 9.844 -14.349 -16.143 1.00 86.38 100 LYS A C 1
ATOM 821 O O . LYS A 1 100 ? 9.517 -15.484 -16.458 1.00 86.38 100 LYS A O 1
ATOM 826 N N . MET A 1 101 ? 9.749 -13.295 -16.963 1.00 88.50 101 MET A N 1
ATOM 827 C CA . MET A 1 101 ? 9.269 -13.373 -18.350 1.00 88.50 101 MET A CA 1
ATOM 828 C C . MET A 1 101 ? 10.170 -14.282 -19.201 1.00 88.50 101 MET A C 1
ATOM 830 O O . MET A 1 101 ? 9.687 -15.242 -19.784 1.00 88.50 101 MET A O 1
ATOM 834 N N . VAL A 1 102 ? 11.489 -14.049 -19.185 1.00 91.94 102 VAL A N 1
ATOM 835 C CA . VAL A 1 102 ? 12.479 -14.855 -19.931 1.00 91.94 102 VAL A CA 1
ATOM 836 C C . VAL A 1 102 ? 12.479 -16.318 -19.482 1.00 91.94 102 VAL A C 1
ATOM 838 O O . VAL A 1 102 ? 12.570 -17.234 -20.292 1.00 91.94 102 VAL A O 1
ATOM 841 N N . ARG A 1 103 ? 12.374 -16.560 -18.171 1.00 86.06 103 ARG A N 1
ATOM 842 C CA . ARG A 1 103 ? 12.402 -17.913 -17.596 1.00 86.06 103 ARG A CA 1
ATOM 843 C C . ARG A 1 103 ? 11.068 -18.655 -17.699 1.00 86.06 103 ARG A C 1
ATOM 845 O O . ARG A 1 103 ? 10.969 -19.747 -17.143 1.00 86.06 103 ARG A O 1
ATOM 852 N N . ASN A 1 104 ? 10.057 -18.074 -18.352 1.00 84.69 104 ASN A N 1
ATOM 853 C CA . ASN A 1 104 ? 8.691 -18.603 -18.405 1.00 84.69 104 ASN A CA 1
ATOM 854 C C . ASN A 1 104 ? 8.113 -18.913 -17.010 1.00 84.69 104 ASN A C 1
ATOM 856 O O . ASN A 1 104 ? 7.369 -19.872 -16.816 1.00 84.69 104 ASN A O 1
ATOM 860 N N . LEU A 1 105 ? 8.484 -18.102 -16.016 1.00 81.44 105 LEU A N 1
ATOM 861 C CA . LEU A 1 105 ? 7.937 -18.165 -14.667 1.00 81.44 105 LEU A CA 1
ATOM 862 C C . LEU A 1 105 ? 6.727 -17.226 -14.552 1.00 81.44 105 LEU A C 1
ATOM 864 O O . LEU A 1 105 ? 6.684 -16.194 -15.231 1.00 81.44 105 LEU A O 1
ATOM 868 N N . PRO A 1 106 ? 5.770 -17.513 -13.650 1.00 78.50 106 PRO A N 1
ATOM 869 C CA . PRO A 1 106 ? 4.642 -16.623 -13.406 1.00 78.50 106 PRO A CA 1
ATOM 870 C C . PRO A 1 106 ? 5.117 -15.197 -13.086 1.00 78.50 106 PRO A C 1
ATOM 872 O O . PRO A 1 106 ? 5.806 -14.961 -12.090 1.00 78.50 106 PRO A O 1
ATOM 875 N N . CYS A 1 107 ? 4.770 -14.252 -13.964 1.00 78.56 107 CYS A N 1
ATOM 876 C CA . CYS A 1 107 ? 5.064 -12.816 -13.842 1.00 78.56 107 CYS A CA 1
ATOM 877 C C . CYS A 1 107 ? 3.823 -11.924 -14.016 1.00 78.56 107 CYS A C 1
ATOM 879 O O . CYS A 1 107 ? 3.936 -10.702 -14.029 1.00 78.56 107 CYS A O 1
ATOM 881 N N . GLY A 1 108 ? 2.638 -12.529 -14.146 1.00 81.75 108 GLY A N 1
ATOM 882 C CA . GLY A 1 108 ? 1.392 -11.812 -14.402 1.00 81.75 108 GLY A CA 1
ATOM 883 C C . GLY A 1 108 ? 1.256 -11.304 -15.838 1.00 81.75 108 GLY A C 1
ATOM 884 O O . GLY A 1 108 ? 0.415 -10.443 -16.060 1.00 81.75 108 GLY A O 1
ATOM 885 N N . ASN A 1 109 ? 2.061 -11.812 -16.783 1.00 87.62 109 ASN A N 1
ATOM 886 C CA . ASN A 1 109 ? 1.920 -11.526 -18.211 1.00 87.62 109 ASN A CA 1
ATOM 887 C C . ASN A 1 109 ? 0.521 -11.922 -18.703 1.00 87.62 109 ASN A C 1
ATOM 889 O O . ASN A 1 109 ? 0.089 -13.051 -18.465 1.00 87.62 109 ASN A O 1
ATOM 893 N N . VAL A 1 110 ? -0.145 -11.026 -19.426 1.00 88.75 110 VAL A N 1
ATOM 894 C CA . VAL A 1 110 ? -1.413 -11.292 -20.112 1.00 88.75 110 VAL A CA 1
ATOM 895 C C . VAL A 1 110 ? -1.174 -11.138 -21.619 1.00 88.75 110 VAL A C 1
ATOM 897 O O . VAL A 1 110 ? -1.116 -10.000 -22.097 1.00 88.75 110 VAL A O 1
ATOM 900 N N . PRO A 1 111 ? -0.982 -12.248 -22.359 1.00 88.06 111 PRO A N 1
ATOM 901 C CA . PRO A 1 111 ? -0.767 -12.203 -23.801 1.00 88.06 111 PRO A CA 1
ATOM 902 C C . PRO A 1 111 ? -1.970 -11.655 -24.574 1.00 88.06 111 PRO A C 1
ATOM 904 O O . PRO A 1 111 ? -3.110 -11.747 -24.106 1.00 88.06 111 PRO A O 1
ATOM 907 N N . ILE A 1 112 ? -1.742 -11.138 -25.783 1.00 84.88 112 ILE A N 1
ATOM 908 C CA . ILE A 1 112 ? -2.841 -10.714 -26.668 1.00 84.88 112 ILE A CA 1
ATOM 909 C C . ILE A 1 112 ? -3.756 -11.918 -26.958 1.00 84.88 112 ILE A C 1
ATOM 911 O O . ILE A 1 112 ? -3.303 -12.970 -27.401 1.00 84.88 112 ILE A O 1
ATOM 915 N N . GLY A 1 113 ? -5.059 -11.759 -26.703 1.00 77.12 113 GLY A N 1
ATOM 916 C CA . GLY A 1 113 ? -6.072 -12.802 -26.912 1.00 77.12 113 GLY A CA 1
ATOM 917 C C . GLY A 1 113 ? -6.260 -13.781 -25.745 1.00 77.12 113 GLY A C 1
ATOM 918 O O . GLY A 1 113 ? -7.137 -14.639 -25.824 1.00 77.12 113 GLY A O 1
ATOM 919 N N . ALA A 1 114 ? -5.489 -13.656 -24.660 1.00 80.19 114 ALA A N 1
ATOM 920 C CA . ALA A 1 114 ? -5.700 -14.440 -23.445 1.00 80.19 114 ALA A CA 1
ATOM 921 C C . ALA A 1 114 ? -6.822 -13.845 -22.575 1.00 80.19 114 ALA A C 1
ATOM 923 O O . ALA A 1 114 ? -6.930 -12.626 -22.440 1.00 80.19 114 ALA A O 1
ATOM 924 N N . ASP A 1 115 ? -7.625 -14.701 -21.934 1.00 74.25 115 ASP A N 1
ATOM 925 C CA . ASP A 1 115 ? -8.614 -14.271 -20.939 1.00 74.25 115 ASP A CA 1
ATOM 926 C C . ASP A 1 115 ? -7.898 -13.876 -19.627 1.00 74.25 115 ASP A C 1
ATOM 928 O O . ASP A 1 115 ? -7.306 -14.746 -18.970 1.00 74.25 115 ASP A O 1
ATOM 932 N N . PRO A 1 116 ? -7.961 -12.600 -19.190 1.00 72.62 116 PRO A N 1
ATOM 933 C CA . PRO A 1 116 ? -7.267 -12.126 -17.991 1.00 72.62 116 PRO A CA 1
ATOM 934 C C . PRO A 1 116 ? -7.686 -12.836 -16.697 1.00 72.62 116 PRO A C 1
ATOM 936 O O . PRO A 1 116 ? -6.937 -12.813 -15.721 1.00 72.62 116 PRO A O 1
ATOM 939 N N . SER A 1 117 ? -8.872 -13.451 -16.663 1.00 70.38 117 SER A N 1
ATOM 940 C CA . SER A 1 117 ? -9.376 -14.190 -15.500 1.00 70.38 117 SER A CA 1
ATOM 941 C C . SER A 1 117 ? -8.686 -15.546 -15.297 1.00 70.38 117 SER A C 1
ATOM 943 O O . SER A 1 117 ? -8.650 -16.054 -14.177 1.00 70.38 117 SER A O 1
ATOM 945 N N . THR A 1 118 ? -8.093 -16.099 -16.359 1.00 73.25 118 THR A N 1
ATOM 946 C CA . THR A 1 118 ? -7.374 -17.385 -16.347 1.00 73.25 118 THR A CA 1
ATOM 947 C C . THR A 1 118 ? -5.910 -17.246 -15.930 1.00 73.25 118 THR A C 1
ATOM 949 O O . THR A 1 118 ? -5.265 -18.232 -15.572 1.00 73.25 118 THR A O 1
ATOM 952 N N . ILE A 1 119 ? -5.382 -16.018 -15.932 1.00 68.56 119 ILE A N 1
ATOM 953 C CA . ILE A 1 119 ? -4.024 -15.719 -15.490 1.00 68.56 119 ILE A CA 1
ATOM 954 C C . ILE A 1 119 ? -4.030 -15.628 -13.962 1.00 68.56 119 ILE A C 1
ATOM 956 O O . ILE A 1 119 ? -4.741 -14.778 -13.413 1.00 68.56 119 ILE A O 1
ATOM 960 N N . PRO A 1 120 ? -3.240 -16.455 -13.245 1.00 62.94 120 PRO A N 1
ATOM 961 C CA . PRO A 1 120 ? -3.127 -16.349 -11.801 1.00 62.94 120 PRO A CA 1
ATOM 962 C C . PRO A 1 120 ? -2.783 -14.909 -11.437 1.00 62.94 120 PRO A C 1
ATOM 964 O O . PRO A 1 120 ? -1.738 -14.389 -11.844 1.00 62.94 120 PRO A O 1
ATOM 967 N N . LYS A 1 121 ? -3.678 -14.247 -10.694 1.00 54.47 121 LYS A N 1
ATOM 968 C CA . LYS A 1 121 ? -3.394 -12.929 -10.137 1.00 54.47 121 LYS A CA 1
ATOM 969 C C . LYS A 1 121 ? -2.192 -13.110 -9.233 1.00 54.47 121 LYS A C 1
ATOM 971 O O . LYS A 1 121 ? -2.322 -13.603 -8.117 1.00 54.47 121 LYS A O 1
ATOM 976 N N . MET A 1 122 ? -1.019 -12.720 -9.718 1.00 53.62 122 MET A N 1
ATOM 977 C CA . MET A 1 122 ? 0.083 -12.470 -8.819 1.00 53.62 122 MET A CA 1
ATOM 978 C C . MET A 1 122 ? -0.403 -11.370 -7.894 1.00 53.62 122 MET A C 1
ATOM 980 O O . MET A 1 122 ? -0.613 -10.232 -8.322 1.00 53.62 122 MET A O 1
ATOM 984 N N . SER A 1 123 ? -0.622 -11.721 -6.628 1.00 46.41 123 SER A N 1
ATOM 985 C CA . SER A 1 123 ? -0.508 -10.746 -5.562 1.00 46.41 123 SER A CA 1
ATOM 986 C C . SER A 1 123 ? 0.776 -9.986 -5.863 1.00 46.41 123 SER A C 1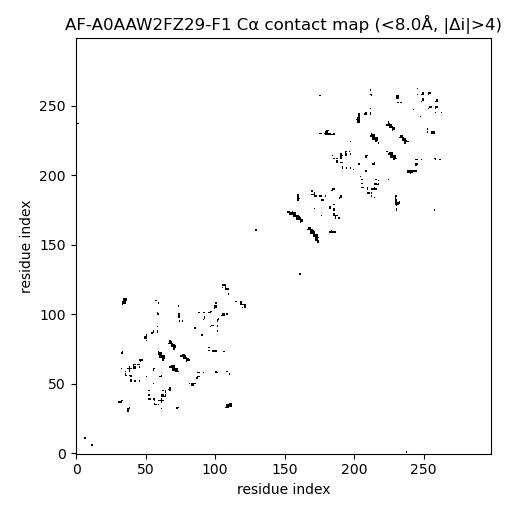
ATOM 988 O O . SER A 1 123 ? 1.815 -10.599 -6.121 1.00 46.41 123 SER A O 1
ATOM 990 N N . LYS A 1 124 ? 0.697 -8.656 -5.964 1.00 44.84 124 LYS A N 1
ATOM 991 C CA . LYS A 1 124 ? 1.902 -7.835 -5.977 1.00 44.84 124 LYS A CA 1
ATOM 992 C C . LYS A 1 124 ? 2.632 -8.231 -4.696 1.00 44.84 124 LYS A C 1
ATOM 994 O O . LYS A 1 124 ? 2.232 -7.801 -3.620 1.00 44.84 124 LYS A O 1
ATOM 999 N N . CYS A 1 125 ? 3.612 -9.128 -4.788 1.00 40.44 125 CYS A N 1
ATOM 1000 C CA . CYS A 1 125 ? 4.526 -9.428 -3.700 1.00 40.44 125 CYS A CA 1
ATOM 1001 C C . CYS A 1 125 ? 5.405 -8.185 -3.581 1.00 40.44 125 CYS A C 1
ATOM 1003 O O . CYS A 1 125 ? 6.531 -8.150 -4.072 1.00 40.44 125 CYS A O 1
ATOM 1005 N N . LEU A 1 126 ? 4.817 -7.113 -3.051 1.00 40.28 126 LEU A N 1
ATOM 1006 C CA . LEU A 1 126 ? 5.539 -5.972 -2.544 1.00 40.28 126 LEU A CA 1
ATOM 1007 C C . LEU A 1 126 ? 6.150 -6.462 -1.239 1.00 40.28 126 LEU A C 1
ATOM 1009 O O . LEU A 1 126 ? 5.531 -6.409 -0.182 1.00 40.28 126 LEU A O 1
ATOM 1013 N N . ASP A 1 127 ? 7.346 -7.019 -1.348 1.00 37.69 127 ASP A N 1
ATOM 1014 C CA . ASP A 1 127 ? 8.169 -7.311 -0.189 1.00 37.69 127 ASP A CA 1
ATOM 1015 C C . ASP A 1 127 ? 8.882 -6.004 0.179 1.00 37.69 127 ASP A C 1
ATOM 1017 O O . ASP A 1 127 ? 10.011 -5.728 -0.227 1.00 37.69 127 ASP A O 1
ATOM 1021 N N . THR A 1 128 ? 8.163 -5.096 0.841 1.00 34.97 128 THR A N 1
ATOM 1022 C CA . THR A 1 128 ? 8.767 -3.883 1.396 1.00 34.97 128 THR A CA 1
ATOM 1023 C C . THR A 1 128 ? 9.431 -4.227 2.720 1.00 34.97 128 THR A C 1
ATOM 1025 O O . THR A 1 128 ? 8.856 -4.005 3.7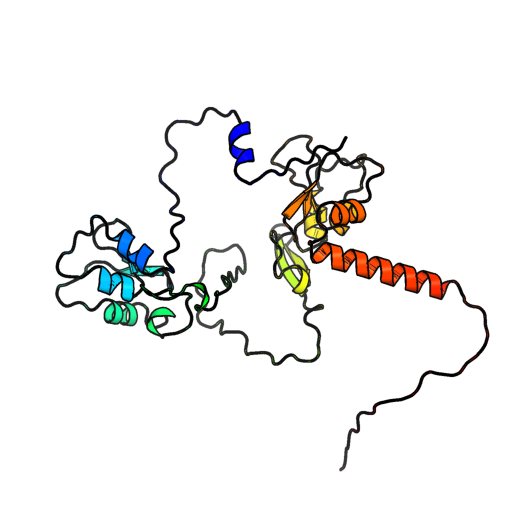82 1.00 34.97 128 THR A O 1
ATOM 1028 N N . CYS A 1 129 ? 10.671 -4.716 2.683 1.00 43.41 129 CYS A N 1
ATOM 1029 C CA . CYS A 1 129 ? 11.555 -4.560 3.832 1.00 43.41 129 CYS A CA 1
ATOM 1030 C C . CYS A 1 129 ? 12.242 -3.177 3.761 1.00 43.41 129 CYS A C 1
ATOM 1032 O O . CYS A 1 129 ? 13.268 -3.020 3.115 1.00 43.41 129 CYS A O 1
ATOM 1034 N N . GLY A 1 130 ? 11.639 -2.175 4.417 1.00 36.34 130 GLY A N 1
ATOM 1035 C CA . GLY A 1 130 ? 12.297 -0.999 5.020 1.00 36.34 130 GLY A CA 1
ATOM 1036 C C . GLY A 1 130 ? 13.050 0.025 4.142 1.00 36.34 130 GLY A C 1
ATOM 1037 O O . GLY A 1 130 ? 14.042 -0.296 3.511 1.00 36.34 130 GLY A O 1
ATOM 1038 N N . PHE A 1 131 ? 12.605 1.287 4.237 1.00 40.69 131 PHE A N 1
ATOM 1039 C CA . PHE A 1 131 ? 13.251 2.627 4.162 1.00 40.69 131 PHE A CA 1
ATOM 1040 C C . PHE A 1 131 ? 14.569 2.938 3.400 1.00 40.69 131 PHE A C 1
ATOM 1042 O O . PHE A 1 131 ? 14.929 4.108 3.306 1.00 40.69 131 PHE A O 1
ATOM 1049 N N . TYR A 1 132 ? 15.280 1.994 2.796 1.00 44.22 132 TYR A N 1
ATOM 1050 C CA . TYR A 1 132 ? 16.392 2.278 1.889 1.00 44.22 132 TYR A CA 1
ATOM 1051 C C . TYR A 1 132 ? 16.035 1.708 0.523 1.00 44.22 132 TYR A C 1
ATOM 1053 O O . TYR A 1 132 ? 15.598 0.566 0.428 1.00 44.22 132 TYR A O 1
ATOM 1061 N N . GLY A 1 133 ? 16.149 2.546 -0.510 1.00 42.81 133 GLY A N 1
ATOM 1062 C CA . GLY A 1 133 ? 15.631 2.313 -1.857 1.00 42.81 133 GLY A CA 1
ATOM 1063 C C . GLY A 1 133 ? 15.796 0.892 -2.403 1.00 42.81 133 GLY A C 1
ATOM 1064 O O . GLY A 1 133 ? 16.732 0.171 -2.064 1.00 42.81 133 GLY A O 1
ATOM 1065 N N . VAL A 1 134 ? 14.854 0.534 -3.280 1.00 43.31 134 VAL A N 1
ATOM 1066 C CA . VAL A 1 134 ? 14.694 -0.752 -3.977 1.00 43.31 134 VAL A CA 1
ATOM 1067 C C . VAL A 1 134 ? 16.032 -1.462 -4.200 1.00 43.31 134 VAL A C 1
ATOM 1069 O O . VAL A 1 134 ? 16.771 -1.147 -5.134 1.00 43.31 134 VAL A O 1
ATOM 1072 N N . LYS A 1 135 ? 16.349 -2.446 -3.353 1.00 39.88 135 LYS A N 1
ATOM 1073 C CA . LYS A 1 135 ? 17.531 -3.289 -3.530 1.00 39.88 135 LYS A CA 1
ATOM 1074 C C . LYS A 1 135 ? 17.089 -4.683 -3.940 1.00 39.88 135 LYS A C 1
ATOM 1076 O O . LYS A 1 135 ? 16.458 -5.408 -3.177 1.00 39.88 135 LYS A O 1
ATOM 1081 N N . TYR A 1 136 ? 17.431 -5.056 -5.167 1.00 40.66 136 TYR A N 1
ATOM 1082 C CA . TYR A 1 136 ? 17.233 -6.407 -5.673 1.00 40.66 136 TYR A CA 1
ATOM 1083 C C . TYR A 1 136 ? 18.081 -7.393 -4.851 1.00 40.66 136 TYR A C 1
ATOM 1085 O O . TYR A 1 136 ? 19.311 -7.353 -4.912 1.00 40.66 136 TYR A O 1
ATOM 1093 N N . MET A 1 137 ? 17.426 -8.266 -4.078 1.00 49.47 137 MET A N 1
ATOM 1094 C CA . MET A 1 137 ? 18.065 -9.318 -3.279 1.00 49.47 137 MET A CA 1
ATOM 1095 C C . MET A 1 137 ? 18.043 -10.651 -4.056 1.00 49.47 137 MET A C 1
ATOM 1097 O O . MET A 1 137 ? 16.983 -11.255 -4.202 1.00 49.47 137 MET A O 1
ATOM 1101 N N . PRO A 1 138 ? 19.190 -11.148 -4.566 1.00 40.94 138 PRO A N 1
ATOM 1102 C CA . PRO A 1 138 ? 19.256 -12.301 -5.477 1.00 40.94 138 PRO A CA 1
ATOM 1103 C C . PRO A 1 138 ? 18.865 -13.661 -4.886 1.00 40.94 138 PRO A C 1
ATOM 1105 O O . PRO A 1 138 ? 18.745 -14.618 -5.651 1.00 40.94 138 PRO A O 1
ATOM 1108 N N . PHE A 1 139 ? 18.761 -13.759 -3.557 1.00 41.53 139 PHE A N 1
ATOM 1109 C CA . PHE A 1 139 ? 18.695 -15.026 -2.819 1.00 41.53 139 PHE A CA 1
ATOM 1110 C C . PHE A 1 139 ? 17.425 -15.195 -1.981 1.00 41.53 139 PHE A C 1
ATOM 1112 O O . PHE A 1 139 ? 17.274 -16.221 -1.320 1.00 41.53 139 PHE A O 1
ATOM 1119 N N . SER A 1 140 ? 16.498 -14.238 -2.032 1.00 50.34 140 SER A N 1
ATOM 1120 C CA . SER A 1 140 ? 15.153 -14.436 -1.496 1.00 50.34 140 SER A CA 1
ATOM 1121 C C . SER A 1 140 ? 14.401 -15.361 -2.455 1.00 50.34 140 SER A C 1
ATOM 1123 O O . SER A 1 140 ? 13.881 -14.934 -3.487 1.00 50.34 140 SER A O 1
ATOM 1125 N N . GLY A 1 141 ? 14.459 -16.664 -2.183 1.00 46.38 141 GLY A N 1
ATOM 1126 C CA . GLY A 1 141 ? 13.657 -17.661 -2.885 1.00 46.38 141 GLY A CA 1
ATOM 1127 C C . GLY A 1 141 ? 12.175 -17.527 -2.520 1.00 46.38 141 GLY A C 1
ATOM 1128 O O . GLY A 1 141 ? 11.853 -16.868 -1.533 1.00 46.38 141 GLY A O 1
ATOM 1129 N N . PRO A 1 142 ? 11.259 -18.144 -3.288 1.00 46.03 142 PRO A N 1
ATOM 1130 C CA . PRO A 1 142 ? 9.912 -18.359 -2.783 1.00 46.03 142 PRO A CA 1
ATOM 1131 C C . PRO A 1 142 ? 10.032 -19.130 -1.470 1.00 46.03 142 PRO A C 1
ATOM 1133 O O . PRO A 1 142 ? 10.805 -20.094 -1.396 1.00 46.03 142 PRO A O 1
ATOM 1136 N N . ASP A 1 143 ? 9.294 -18.684 -0.456 1.00 41.62 143 ASP A N 1
ATOM 1137 C CA . ASP A 1 143 ? 9.078 -19.476 0.745 1.00 41.62 143 ASP A CA 1
ATOM 1138 C C . ASP A 1 143 ? 8.723 -20.886 0.264 1.00 41.62 143 ASP A C 1
ATOM 1140 O O . ASP A 1 143 ? 7.866 -21.049 -0.619 1.00 41.62 143 ASP A O 1
ATOM 1144 N N . ARG A 1 144 ? 9.479 -21.897 0.716 1.00 41.38 144 ARG A N 1
ATOM 1145 C CA . ARG A 1 144 ? 9.127 -23.287 0.405 1.00 41.38 144 ARG A CA 1
ATOM 1146 C C . ARG A 1 144 ? 7.657 -23.408 0.767 1.00 41.38 144 ARG A C 1
ATOM 1148 O O . ARG A 1 144 ? 7.261 -22.850 1.781 1.00 41.38 144 ARG A O 1
ATOM 1155 N N . THR A 1 145 ? 6.856 -24.076 -0.055 1.00 40.19 145 THR A N 1
ATOM 1156 C CA . THR A 1 145 ? 5.488 -24.431 0.316 1.00 40.19 145 THR A CA 1
ATOM 1157 C C . THR A 1 145 ? 5.560 -25.138 1.662 1.00 40.19 145 THR A C 1
ATOM 1159 O O . THR A 1 145 ? 5.888 -26.323 1.725 1.00 40.19 145 THR A O 1
ATOM 1162 N N . ILE A 1 146 ? 5.356 -24.376 2.736 1.00 41.66 146 ILE A N 1
ATOM 1163 C CA . ILE A 1 146 ? 5.095 -24.886 4.060 1.00 41.66 146 ILE A CA 1
ATOM 1164 C C . ILE A 1 146 ? 3.775 -25.596 3.826 1.00 41.66 146 ILE A C 1
ATOM 1166 O O . ILE A 1 146 ? 2.735 -24.960 3.641 1.00 41.66 146 ILE A O 1
ATOM 1170 N N . GLU A 1 147 ? 3.843 -26.923 3.683 1.00 36.44 147 GLU A N 1
ATOM 1171 C CA . GLU A 1 147 ? 2.662 -27.743 3.902 1.00 36.44 147 GLU A CA 1
ATOM 1172 C C . GLU A 1 147 ? 2.018 -27.232 5.180 1.00 36.44 147 GLU A C 1
ATOM 1174 O O . GLU A 1 147 ? 2.777 -26.911 6.095 1.00 36.44 147 GLU A O 1
ATOM 1179 N N . PRO A 1 148 ? 0.684 -27.091 5.235 1.00 38.72 148 PRO A N 1
ATOM 1180 C CA . PRO A 1 148 ? 0.010 -26.501 6.375 1.00 38.72 148 PRO A CA 1
ATOM 1181 C C . PRO A 1 148 ? 0.329 -27.350 7.603 1.00 38.72 148 PRO A C 1
ATOM 1183 O O . PRO A 1 148 ? -0.367 -28.315 7.918 1.00 38.72 148 PRO A O 1
ATOM 1186 N N . SER A 1 149 ? 1.419 -27.002 8.283 1.00 40.53 149 SER A N 1
ATOM 1187 C CA . SER A 1 149 ? 1.695 -27.459 9.614 1.00 40.53 149 SER A CA 1
ATOM 1188 C C . SER A 1 149 ? 0.502 -26.973 10.408 1.00 40.53 149 SER A C 1
ATOM 1190 O O . SER A 1 149 ? 0.011 -25.855 10.255 1.00 40.53 149 SER A O 1
ATOM 1192 N N . SER A 1 150 ? -0.015 -27.865 11.231 1.00 47.12 150 SER A N 1
ATOM 1193 C CA . SER A 1 150 ? -1.148 -27.670 12.130 1.00 47.12 150 SER A CA 1
ATOM 1194 C C . SER A 1 150 ? -0.966 -26.526 13.145 1.00 47.12 150 SER A C 1
ATOM 1196 O O . SER A 1 150 ? -1.759 -26.391 14.074 1.00 47.12 150 SER A O 1
ATOM 1198 N N . GLU A 1 151 ? 0.068 -25.705 12.987 1.00 51.19 151 GLU A N 1
ATOM 1199 C CA . GLU A 1 151 ? 0.329 -24.493 13.738 1.00 51.19 151 GLU A CA 1
ATOM 1200 C C . GLU A 1 151 ? -0.310 -23.339 12.967 1.00 51.19 151 GLU A C 1
ATOM 1202 O O . GLU A 1 151 ? 0.198 -22.868 11.953 1.00 51.19 151 GLU A O 1
ATOM 1207 N N . ARG A 1 152 ? -1.507 -22.935 13.403 1.00 56.44 152 ARG A N 1
ATOM 1208 C CA . ARG A 1 152 ? -2.247 -21.815 12.816 1.00 56.44 152 ARG A CA 1
ATOM 1209 C C . ARG A 1 152 ? -1.314 -20.604 12.677 1.00 56.44 152 ARG A C 1
ATOM 1211 O O . ARG A 1 152 ? -0.801 -20.119 13.679 1.00 56.44 152 ARG A O 1
ATOM 1218 N N . ASN A 1 153 ? -1.172 -20.070 11.461 1.00 55.78 153 ASN A N 1
ATOM 1219 C CA . ASN A 1 153 ? -0.409 -18.851 11.126 1.00 55.78 153 ASN A CA 1
ATOM 1220 C C . ASN A 1 153 ? -0.870 -17.568 11.878 1.00 55.78 153 ASN A C 1
ATOM 1222 O O . ASN A 1 153 ? -0.420 -16.467 11.562 1.00 55.78 153 ASN A O 1
ATOM 1226 N N . ASP A 1 154 ? -1.776 -17.688 12.852 1.00 58.91 154 ASP A N 1
ATOM 1227 C CA . ASP A 1 154 ? -2.421 -16.603 13.597 1.00 58.91 154 ASP A CA 1
ATOM 1228 C C . ASP A 1 154 ? -1.529 -15.991 14.696 1.00 58.91 154 ASP A C 1
ATOM 1230 O O . ASP A 1 154 ? -1.840 -14.912 15.212 1.00 58.91 154 ASP A O 1
ATOM 1234 N N . ASP A 1 155 ? -0.431 -16.661 15.059 1.00 72.69 155 ASP A N 1
ATOM 1235 C CA . ASP A 1 155 ? 0.488 -16.224 16.122 1.00 72.69 155 ASP A CA 1
ATOM 1236 C C . ASP A 1 155 ? 1.864 -15.776 15.608 1.00 72.69 155 ASP A C 1
ATOM 1238 O O . ASP A 1 155 ? 2.724 -15.381 16.393 1.00 72.69 155 ASP A O 1
ATOM 1242 N N . ILE A 1 156 ? 2.078 -15.773 14.288 1.00 81.31 156 ILE A N 1
ATOM 1243 C CA . ILE A 1 156 ? 3.309 -15.233 13.704 1.00 81.31 156 ILE A CA 1
ATOM 1244 C C . ILE A 1 156 ? 3.291 -13.708 13.852 1.00 81.31 156 ILE A C 1
ATOM 1246 O O . ILE A 1 156 ? 2.441 -13.033 13.271 1.00 81.31 156 ILE A O 1
ATOM 1250 N N . GLU A 1 157 ? 4.243 -13.154 14.600 1.00 84.19 157 GLU A N 1
ATOM 1251 C CA . GLU A 1 157 ? 4.470 -11.710 14.680 1.00 84.19 157 GLU A CA 1
ATOM 1252 C C . GLU A 1 157 ? 5.454 -11.243 13.606 1.00 84.19 157 GLU A C 1
ATOM 1254 O O . GLU A 1 157 ? 6.528 -11.821 13.432 1.00 84.19 157 GLU A O 1
ATOM 1259 N N . ILE A 1 158 ? 5.125 -10.139 12.936 1.00 79.81 158 ILE A N 1
ATOM 1260 C CA . ILE A 1 158 ? 6.000 -9.486 11.960 1.00 79.81 158 ILE A CA 1
ATOM 1261 C C . ILE A 1 158 ? 6.187 -8.005 12.281 1.00 79.81 158 ILE A C 1
ATOM 1263 O O . ILE A 1 158 ? 5.297 -7.355 12.830 1.00 79.81 158 ILE A O 1
ATOM 1267 N N . SER A 1 159 ? 7.348 -7.459 11.919 1.00 81.06 159 SER A N 1
ATOM 1268 C CA . SER A 1 159 ? 7.642 -6.029 12.052 1.00 81.06 159 SER A CA 1
ATOM 1269 C C . SER A 1 159 ? 6.957 -5.237 10.936 1.00 81.06 159 SER A C 1
ATOM 1271 O O . SER A 1 159 ? 7.272 -5.431 9.766 1.00 81.06 159 SER A O 1
ATOM 1273 N N . VAL A 1 160 ? 6.051 -4.321 11.287 1.00 82.12 160 VAL A N 1
ATOM 1274 C CA . VAL A 1 160 ? 5.278 -3.507 10.323 1.00 82.12 160 VAL A CA 1
ATOM 1275 C C . VAL A 1 160 ? 5.818 -2.087 10.146 1.00 82.12 160 VAL A C 1
ATOM 1277 O O . VAL A 1 160 ? 5.491 -1.414 9.171 1.00 82.12 160 VAL A O 1
ATOM 1280 N N . PHE A 1 161 ? 6.654 -1.617 11.077 1.00 76.25 161 PHE A N 1
ATOM 1281 C CA . PHE A 1 161 ? 7.312 -0.311 11.010 1.00 76.25 161 PHE A CA 1
ATOM 1282 C C . PHE A 1 161 ? 8.569 -0.282 11.889 1.00 76.25 161 PHE A C 1
ATOM 1284 O O . PHE A 1 161 ? 8.597 -0.913 12.946 1.00 76.25 161 PHE A O 1
ATOM 1291 N N . TRP A 1 162 ? 9.582 0.485 11.478 1.00 73.88 162 TRP A N 1
ATOM 1292 C CA . TRP A 1 162 ? 10.792 0.762 12.256 1.00 73.88 162 TRP A CA 1
ATOM 1293 C C . TRP A 1 162 ? 10.900 2.259 12.556 1.00 73.88 162 TRP A C 1
ATOM 1295 O O . TRP A 1 162 ? 10.961 3.072 11.636 1.00 73.88 162 TRP A O 1
ATOM 1305 N N . ASP A 1 163 ? 10.941 2.613 13.839 1.00 71.44 163 ASP A N 1
ATOM 1306 C CA . ASP A 1 163 ? 11.234 3.962 14.314 1.00 71.44 163 ASP A CA 1
ATOM 1307 C C . ASP A 1 163 ? 12.736 4.084 14.574 1.00 71.44 163 ASP A C 1
ATOM 1309 O O . ASP A 1 163 ? 13.256 3.542 15.551 1.00 71.44 163 ASP A O 1
ATOM 1313 N N . ALA A 1 164 ? 13.434 4.788 13.683 1.00 71.94 164 ALA A N 1
ATOM 1314 C CA . ALA A 1 164 ? 14.872 4.993 13.790 1.00 71.94 164 ALA A CA 1
ATOM 1315 C C . ALA A 1 164 ? 15.264 5.922 14.950 1.00 71.94 164 ALA A C 1
ATOM 1317 O O . ALA A 1 164 ? 16.344 5.756 15.507 1.00 71.94 164 ALA A O 1
ATOM 1318 N N . GLU A 1 165 ? 14.401 6.866 15.337 1.00 74.50 165 GLU A N 1
ATOM 1319 C CA . GLU A 1 165 ? 14.678 7.807 16.430 1.00 74.50 165 GLU A CA 1
ATOM 1320 C C . GLU A 1 165 ? 14.627 7.097 17.780 1.00 74.50 165 GLU A C 1
ATOM 1322 O O . GLU A 1 165 ? 15.465 7.321 18.652 1.00 74.50 165 GLU A O 1
ATOM 1327 N N . ARG A 1 166 ? 13.639 6.214 17.944 1.00 75.81 166 ARG A N 1
ATOM 1328 C CA . ARG A 1 166 ? 13.455 5.425 19.167 1.00 75.81 166 ARG A CA 1
ATOM 1329 C C . ARG A 1 166 ? 14.196 4.094 19.128 1.00 75.81 166 ARG A C 1
ATOM 1331 O O . ARG A 1 166 ? 14.295 3.443 20.163 1.00 75.81 166 ARG A O 1
ATOM 1338 N N . ASN A 1 167 ? 14.718 3.702 17.965 1.00 76.94 167 ASN A N 1
ATOM 1339 C CA . ASN A 1 167 ? 15.357 2.411 17.721 1.00 76.94 167 ASN A CA 1
ATOM 1340 C C . ASN A 1 167 ? 14.430 1.230 18.095 1.00 76.94 167 ASN A C 1
ATOM 1342 O O . ASN A 1 167 ? 14.834 0.297 18.791 1.00 76.94 167 ASN A O 1
ATOM 1346 N N . VAL A 1 168 ? 13.161 1.293 17.665 1.00 77.31 168 VAL A N 1
ATOM 1347 C CA . VAL A 1 168 ? 12.109 0.310 17.992 1.00 77.31 168 VAL A CA 1
ATOM 1348 C C . VAL A 1 168 ? 11.388 -0.161 16.728 1.00 77.31 168 VAL A C 1
ATOM 1350 O O . VAL A 1 168 ? 11.038 0.637 15.862 1.00 77.31 168 VAL A O 1
ATOM 1353 N N . SER A 1 169 ? 11.114 -1.468 16.646 1.00 78.75 169 SER A N 1
ATOM 1354 C CA . SER A 1 169 ? 10.197 -2.041 15.650 1.00 78.75 169 SER A CA 1
ATOM 1355 C C . SER A 1 169 ? 8.822 -2.269 16.265 1.00 78.75 169 SER A C 1
ATOM 1357 O O . SER A 1 169 ? 8.711 -2.757 17.389 1.00 78.75 169 SER A O 1
ATOM 1359 N N . PHE A 1 170 ? 7.775 -1.938 15.517 1.00 83.19 170 PHE A N 1
ATOM 1360 C CA . PHE A 1 170 ? 6.402 -2.252 15.896 1.00 83.19 170 PHE A CA 1
ATOM 1361 C C . PHE A 1 170 ? 6.002 -3.572 15.274 1.00 83.19 170 PHE A C 1
ATOM 1363 O O . PHE A 1 170 ? 6.192 -3.774 14.071 1.00 83.19 170 PHE A O 1
ATOM 1370 N N . LYS A 1 171 ? 5.440 -4.452 16.096 1.00 85.88 171 LYS A N 1
ATOM 1371 C CA . LYS A 1 171 ? 5.033 -5.789 15.686 1.00 85.88 171 LYS A CA 1
ATOM 1372 C C . LYS A 1 171 ? 3.520 -5.892 15.574 1.00 85.88 171 LYS A C 1
ATOM 1374 O O . LYS A 1 171 ? 2.787 -5.218 16.293 1.00 85.88 171 LYS A O 1
ATOM 1379 N N . ALA A 1 172 ? 3.063 -6.737 14.662 1.00 87.38 172 ALA A N 1
ATOM 1380 C CA . ALA A 1 172 ? 1.662 -7.108 14.519 1.00 87.38 172 ALA A CA 1
ATOM 1381 C C . ALA A 1 172 ? 1.551 -8.582 14.119 1.00 87.38 172 ALA A C 1
ATOM 1383 O O . ALA A 1 172 ? 2.493 -9.149 13.560 1.00 87.38 172 ALA A O 1
ATOM 1384 N N . LYS A 1 173 ? 0.392 -9.194 14.376 1.00 85.81 173 LYS A N 1
ATOM 1385 C CA . LYS A 1 173 ? 0.104 -10.550 13.902 1.00 85.81 173 LYS A CA 1
ATOM 1386 C C . LYS A 1 173 ? 0.011 -10.557 12.382 1.00 85.81 173 LYS A C 1
ATOM 1388 O O . LYS A 1 173 ? -0.678 -9.724 11.793 1.00 85.81 173 LYS A O 1
ATOM 1393 N N . LEU A 1 174 ? 0.646 -11.535 11.749 1.00 81.69 174 LEU A N 1
ATOM 1394 C CA . LEU A 1 174 ? 0.678 -11.688 10.298 1.00 81.69 174 LEU A CA 1
ATOM 1395 C C . LEU A 1 174 ? -0.736 -11.724 9.697 1.00 81.69 174 LEU A C 1
ATOM 1397 O O . LEU A 1 174 ? -0.994 -11.068 8.691 1.00 81.69 174 LEU A O 1
ATOM 1401 N N . CYS A 1 175 ? -1.676 -12.413 10.350 1.00 79.50 175 CYS A N 1
ATOM 1402 C CA . CYS A 1 175 ? -3.073 -12.483 9.914 1.00 79.50 175 CYS A CA 1
ATOM 1403 C C . CYS A 1 175 ? -3.788 -11.121 9.893 1.00 79.50 175 CYS A C 1
ATOM 1405 O O . CYS A 1 175 ? -4.708 -10.927 9.102 1.00 79.50 175 CYS A O 1
ATOM 1407 N N . ASP A 1 176 ? -3.373 -10.183 10.748 1.00 81.56 176 ASP A N 1
ATOM 1408 C CA . ASP A 1 176 ? -3.964 -8.848 10.818 1.00 81.56 176 ASP A CA 1
ATOM 1409 C C . ASP A 1 176 ? -3.323 -7.918 9.774 1.00 81.56 176 ASP A C 1
ATOM 1411 O O . ASP A 1 176 ? -3.953 -6.965 9.329 1.00 81.56 176 ASP A O 1
ATOM 1415 N N . VAL A 1 177 ? -2.099 -8.217 9.328 1.00 81.88 177 VAL A N 1
ATOM 1416 C CA . VAL A 1 177 ? -1.397 -7.475 8.268 1.00 81.88 177 VAL A CA 1
ATOM 1417 C C . VAL A 1 177 ? -1.863 -7.908 6.878 1.00 81.88 177 VAL A C 1
ATOM 1419 O O . VAL A 1 177 ? -2.076 -7.070 5.999 1.00 81.88 177 VAL A O 1
ATOM 1422 N N . ILE A 1 178 ? -2.039 -9.213 6.658 1.00 79.88 178 ILE A N 1
ATOM 1423 C CA . ILE A 1 178 ? -2.432 -9.746 5.352 1.00 79.88 178 ILE A CA 1
ATOM 1424 C C . ILE A 1 178 ? -3.840 -9.252 4.986 1.00 79.88 178 ILE A C 1
ATOM 1426 O O . ILE A 1 178 ? -4.844 -9.597 5.612 1.00 79.88 178 ILE A O 1
ATOM 1430 N N . GLY A 1 179 ? -3.910 -8.470 3.907 1.00 78.62 179 GLY A N 1
ATOM 1431 C CA . GLY A 1 179 ? -5.158 -7.915 3.380 1.00 78.62 179 GLY A CA 1
ATOM 1432 C C . GLY A 1 179 ? -5.616 -6.616 4.045 1.00 78.62 179 GLY A C 1
ATOM 1433 O O . GLY A 1 179 ? -6.659 -6.097 3.647 1.00 78.62 179 GLY A O 1
ATOM 1434 N N . ALA A 1 180 ? -4.857 -6.078 5.006 1.00 83.06 180 ALA A N 1
ATOM 1435 C CA . ALA A 1 180 ? -5.101 -4.740 5.530 1.00 83.06 180 ALA A CA 1
ATOM 1436 C C . ALA A 1 180 ? -4.838 -3.681 4.450 1.00 83.06 180 ALA A C 1
ATOM 1438 O O . ALA A 1 180 ? -3.874 -3.790 3.690 1.00 83.06 180 ALA A O 1
ATOM 1439 N N . LYS A 1 181 ? -5.683 -2.646 4.391 1.00 81.94 181 LYS A N 1
ATOM 1440 C CA . LYS A 1 181 ? -5.477 -1.509 3.483 1.00 81.94 181 LYS A CA 1
ATOM 1441 C C . LYS A 1 181 ? -4.307 -0.621 3.913 1.00 81.94 181 LYS A C 1
ATOM 1443 O O . LYS A 1 181 ? -3.566 -0.167 3.055 1.00 81.94 181 LYS A O 1
ATOM 1448 N N . GLU A 1 182 ? -4.113 -0.450 5.219 1.00 82.12 182 GLU A N 1
ATOM 1449 C CA . GLU A 1 182 ? -3.038 0.343 5.827 1.00 82.12 182 GLU A CA 1
ATOM 1450 C C . GLU A 1 182 ? -2.214 -0.519 6.807 1.00 82.12 182 GLU A C 1
ATOM 1452 O O . GLU A 1 182 ? -2.326 -0.388 8.031 1.00 82.12 182 GLU A O 1
ATOM 1457 N N . PRO A 1 183 ? -1.381 -1.449 6.301 1.00 85.88 183 PRO A N 1
ATOM 1458 C CA . PRO A 1 183 ? -0.674 -2.439 7.122 1.00 85.88 183 PRO A CA 1
ATOM 1459 C C . PRO A 1 183 ? 0.343 -1.831 8.100 1.00 85.88 183 PRO A C 1
ATOM 1461 O O . PRO A 1 183 ? 0.645 -2.435 9.129 1.00 85.88 183 PRO A O 1
ATOM 1464 N N . THR A 1 184 ? 0.841 -0.620 7.836 1.00 84.75 184 THR A N 1
ATOM 1465 C CA . THR A 1 184 ? 1.736 0.119 8.746 1.00 84.75 184 THR A CA 1
ATOM 1466 C C . THR A 1 184 ? 1.077 0.403 10.099 1.00 84.75 184 THR A C 1
ATOM 1468 O O . THR A 1 184 ? 1.767 0.454 11.116 1.00 84.75 184 THR A O 1
ATOM 1471 N N . TYR A 1 185 ? -0.254 0.517 10.129 1.00 87.75 185 TYR A N 1
ATOM 1472 C CA . TYR A 1 185 ? -1.076 0.725 11.321 1.00 87.75 185 TYR A CA 1
ATOM 1473 C C . TYR A 1 185 ? -1.683 -0.579 11.870 1.00 87.75 185 TYR A C 1
ATOM 1475 O O . TYR A 1 185 ? -2.589 -0.540 12.702 1.00 87.75 185 TYR A O 1
ATOM 1483 N N . ALA A 1 186 ? -1.192 -1.753 11.457 1.00 89.81 186 ALA A N 1
ATOM 1484 C CA . ALA A 1 186 ? -1.646 -3.030 12.015 1.00 89.81 186 ALA A CA 1
ATOM 1485 C C . ALA A 1 186 ? -1.207 -3.246 13.475 1.00 89.81 186 ALA A C 1
ATOM 1487 O O . ALA A 1 186 ? -1.911 -3.912 14.237 1.00 89.81 186 ALA A O 1
ATOM 1488 N N . SER A 1 187 ? -0.102 -2.628 13.906 1.00 90.75 187 SER A N 1
ATOM 1489 C CA . SER A 1 187 ? 0.296 -2.589 15.321 1.00 90.75 187 SER A CA 1
ATOM 1490 C C . SER A 1 187 ? -0.643 -1.684 16.118 1.00 90.75 187 SER A C 1
ATOM 1492 O O . SER A 1 187 ? -0.897 -0.537 15.737 1.00 90.75 187 SER A O 1
ATOM 1494 N N . TYR A 1 188 ? -1.120 -2.188 17.257 1.00 93.81 188 TYR A N 1
ATOM 1495 C CA . TYR A 1 188 ? -1.925 -1.410 18.196 1.00 93.81 188 TYR A CA 1
ATOM 1496 C C . TYR A 1 188 ? -1.178 -0.163 18.687 1.00 93.81 188 TYR A C 1
ATOM 1498 O O . TYR A 1 188 ? -1.736 0.933 18.696 1.00 93.81 188 TYR A O 1
ATOM 1506 N N . GLU A 1 189 ? 0.104 -0.299 19.021 1.00 90.88 189 GLU A N 1
ATOM 1507 C CA . GLU A 1 189 ? 0.949 0.794 19.497 1.00 90.88 189 GLU A CA 1
ATOM 1508 C C . GLU A 1 189 ? 1.080 1.894 18.441 1.00 90.88 189 GLU A C 1
ATOM 1510 O O . GLU A 1 189 ? 0.992 3.077 18.770 1.00 90.88 189 GLU A O 1
ATOM 1515 N N . ARG A 1 190 ? 1.233 1.523 17.163 1.00 89.31 190 ARG A N 1
ATOM 1516 C CA . ARG A 1 190 ? 1.301 2.489 16.058 1.00 89.31 190 ARG A CA 1
ATOM 1517 C C . ARG A 1 190 ? -0.008 3.261 15.903 1.00 89.31 190 ARG A C 1
ATOM 1519 O O . ARG A 1 190 ? 0.018 4.480 15.728 1.00 89.31 190 ARG A O 1
ATOM 1526 N N . ARG A 1 191 ? -1.151 2.572 16.006 1.00 93.56 191 ARG A N 1
ATOM 1527 C CA . ARG A 1 191 ? -2.464 3.235 16.009 1.00 93.56 191 ARG A CA 1
ATOM 1528 C C . ARG A 1 191 ? -2.568 4.202 17.170 1.00 93.56 191 ARG A C 1
ATOM 1530 O O . ARG A 1 191 ? -2.873 5.364 16.943 1.00 93.56 191 ARG A O 1
ATOM 1537 N N . LEU A 1 192 ? -2.225 3.776 18.381 1.00 92.62 192 LEU A N 1
ATOM 1538 C CA . LEU A 1 192 ? -2.277 4.635 19.561 1.00 92.62 192 LEU A CA 1
ATOM 1539 C C . LEU A 1 192 ? -1.386 5.882 19.416 1.00 92.62 192 LEU A C 1
ATOM 1541 O O . LEU A 1 192 ? -1.801 6.975 19.794 1.00 92.62 192 LEU A O 1
ATOM 1545 N N . GLN A 1 193 ? -0.198 5.746 18.818 1.00 89.75 193 GLN A N 1
ATOM 1546 C CA . GLN A 1 193 ? 0.704 6.873 18.550 1.00 89.75 193 GLN A CA 1
ATOM 1547 C C . GLN A 1 193 ? 0.114 7.916 17.595 1.00 89.75 193 GLN A C 1
ATOM 1549 O O . GLN A 1 193 ? 0.404 9.100 17.751 1.00 89.75 193 GLN A O 1
ATOM 1554 N N . SER A 1 194 ? -0.736 7.516 16.644 1.00 87.94 194 SER A N 1
ATOM 1555 C CA . SER A 1 194 ? -1.403 8.473 15.746 1.00 87.94 194 SER A CA 1
ATOM 1556 C C . SER A 1 194 ? -2.314 9.456 16.494 1.00 87.94 194 SER A C 1
ATOM 1558 O O . SER A 1 194 ? -2.508 10.585 16.057 1.00 87.94 194 SER A O 1
ATOM 1560 N N . PHE A 1 195 ? -2.800 9.080 17.680 1.00 90.06 195 PHE A N 1
ATOM 1561 C CA . PHE A 1 195 ? -3.620 9.931 18.542 1.00 90.06 195 PHE A CA 1
ATOM 1562 C C . PHE A 1 195 ? -2.791 10.894 19.410 1.00 90.06 195 PHE A C 1
ATOM 1564 O O . PHE A 1 195 ? -3.296 11.402 20.410 1.00 90.06 195 PHE A O 1
ATOM 1571 N N . ALA A 1 196 ? -1.529 11.178 19.062 1.00 87.06 196 ALA A N 1
ATOM 1572 C CA . ALA A 1 196 ? -0.674 12.095 19.823 1.00 87.06 196 ALA A CA 1
ATOM 1573 C C . ALA A 1 196 ? -1.296 13.493 20.010 1.00 87.06 196 ALA A C 1
ATOM 1575 O O . ALA A 1 196 ? -1.063 14.136 21.029 1.00 87.06 196 ALA A O 1
ATOM 1576 N N . THR A 1 197 ? -2.102 13.943 19.044 1.00 84.12 197 THR A N 1
ATOM 1577 C CA . THR A 1 197 ? -2.807 15.237 19.076 1.00 84.12 197 THR A CA 1
ATOM 1578 C C . THR A 1 197 ? -4.306 15.107 19.370 1.00 84.12 197 THR A C 1
ATOM 1580 O O . THR A 1 197 ? -5.035 16.096 19.297 1.00 84.12 197 THR A O 1
ATOM 1583 N N . TRP A 1 198 ? -4.785 13.905 19.706 1.00 85.31 198 TRP A N 1
ATOM 1584 C CA . TRP A 1 198 ? -6.172 13.702 20.119 1.00 85.31 198 TRP A CA 1
ATOM 1585 C C . TRP A 1 198 ? -6.402 14.333 21.498 1.00 85.31 198 TRP A C 1
ATOM 1587 O O . TRP A 1 198 ? -5.644 14.021 22.422 1.00 85.31 198 TRP A O 1
ATOM 1597 N N . PRO A 1 199 ? -7.423 15.191 21.677 1.00 83.50 199 PRO A N 1
ATOM 1598 C CA . PRO A 1 199 ? -7.681 15.816 22.969 1.00 83.50 199 PRO A C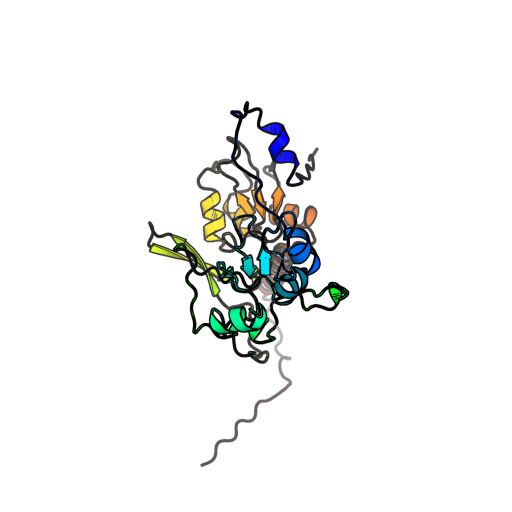A 1
ATOM 1599 C C . PRO A 1 199 ? -7.985 14.768 24.045 1.00 83.50 199 PRO A C 1
ATOM 1601 O O . PRO A 1 199 ? -8.876 13.942 23.864 1.00 83.50 199 PRO A O 1
ATOM 1604 N N . ASP A 1 200 ? -7.305 14.829 25.193 1.00 80.44 200 ASP A N 1
ATOM 1605 C CA . ASP A 1 200 ? -7.547 13.886 26.299 1.00 80.44 200 ASP A CA 1
ATOM 1606 C C . ASP A 1 200 ? -8.961 14.017 26.900 1.00 80.44 200 ASP A C 1
ATOM 1608 O O . ASP A 1 200 ? -9.453 13.091 27.539 1.00 80.44 200 ASP A O 1
ATOM 1612 N N . THR A 1 201 ? -9.632 15.151 26.676 1.00 80.56 201 THR A N 1
ATOM 1613 C CA . THR A 1 201 ? -11.023 15.394 27.087 1.00 80.56 201 THR A CA 1
ATOM 1614 C C . THR A 1 201 ? -12.058 14.839 26.109 1.00 80.56 201 THR A C 1
ATOM 1616 O O . THR A 1 201 ? -13.247 14.859 26.422 1.00 80.56 201 THR A O 1
ATOM 1619 N N . ARG A 1 202 ? -11.642 14.380 24.921 1.00 81.31 202 ARG A N 1
ATOM 1620 C CA . ARG A 1 202 ? -12.555 13.877 23.894 1.00 81.31 202 ARG A CA 1
ATOM 1621 C C . ARG A 1 202 ? -12.823 12.389 24.108 1.00 81.31 202 ARG A C 1
ATOM 1623 O O . ARG A 1 202 ? -11.898 11.590 24.252 1.00 81.31 202 ARG A O 1
ATOM 1630 N N . THR A 1 203 ? -14.100 12.040 24.076 1.00 82.38 203 THR A N 1
ATOM 1631 C CA . THR A 1 203 ? -14.617 10.673 24.078 1.00 82.38 203 THR A CA 1
ATOM 1632 C C . THR A 1 203 ? -15.150 10.321 22.683 1.00 82.38 203 THR A C 1
ATOM 1634 O O . THR A 1 203 ? -15.665 11.217 22.010 1.00 82.38 203 THR A O 1
ATOM 1637 N N . PRO A 1 204 ? -15.011 9.065 22.220 1.00 88.50 204 PRO A N 1
ATOM 1638 C CA . PRO A 1 204 ? -14.372 7.919 22.877 1.00 88.50 204 PRO A CA 1
ATOM 1639 C C . PRO A 1 204 ? -12.866 8.099 23.083 1.00 88.50 204 PRO A C 1
ATOM 1641 O O . PRO A 1 204 ? -12.216 8.903 22.409 1.00 88.50 204 PRO A O 1
ATOM 1644 N N . ASN A 1 205 ? -12.304 7.388 24.063 1.00 91.31 205 ASN A N 1
ATOM 1645 C CA . ASN A 1 205 ? -10.891 7.557 24.377 1.00 91.31 205 ASN A CA 1
ATOM 1646 C C . ASN A 1 205 ? -10.010 6.924 23.278 1.00 91.31 205 ASN A C 1
ATOM 1648 O O . ASN A 1 205 ? -10.374 5.950 22.617 1.00 91.31 205 ASN A O 1
ATOM 1652 N N . LYS A 1 206 ? -8.802 7.468 23.104 1.00 93.12 206 LYS A N 1
ATOM 1653 C CA . LYS A 1 206 ? -7.852 7.035 22.065 1.00 93.12 206 LYS A CA 1
ATOM 1654 C C . LYS A 1 206 ? -7.447 5.555 22.129 1.00 93.12 206 LYS A C 1
ATOM 1656 O O . LYS A 1 206 ? -7.068 4.996 21.103 1.00 93.12 206 LYS A O 1
ATOM 1661 N N . LYS A 1 207 ? -7.507 4.915 23.304 1.00 94.69 207 LYS A N 1
ATOM 1662 C CA . LYS A 1 207 ? -7.194 3.484 23.453 1.00 94.69 207 LYS A CA 1
ATOM 1663 C C . LYS A 1 207 ? -8.312 2.624 22.874 1.00 94.69 207 LYS A C 1
ATOM 1665 O O . LYS A 1 207 ? -8.008 1.692 22.139 1.00 94.69 207 LYS A O 1
ATOM 1670 N N . ASP A 1 208 ? -9.567 2.980 23.130 1.00 94.75 208 ASP A N 1
ATOM 1671 C CA . ASP A 1 208 ? -10.732 2.242 22.627 1.00 94.75 208 ASP A CA 1
ATOM 1672 C C . ASP A 1 208 ? -10.838 2.366 21.103 1.00 94.75 208 ASP A C 1
ATOM 1674 O O . ASP A 1 208 ? -11.044 1.377 20.401 1.00 94.75 208 ASP A O 1
ATOM 1678 N N . LEU A 1 209 ? -10.577 3.564 20.566 1.00 95.19 209 LEU A N 1
ATOM 1679 C CA . LEU A 1 209 ? -10.479 3.785 19.121 1.00 95.19 209 LEU A CA 1
ATOM 1680 C C . LEU A 1 209 ? -9.366 2.924 18.496 1.00 95.19 209 LEU A C 1
ATOM 1682 O O . LEU A 1 209 ? -9.602 2.218 17.512 1.00 95.19 209 LEU A O 1
ATOM 1686 N N . ALA A 1 210 ? -8.168 2.911 19.091 1.00 96.12 210 ALA A N 1
ATOM 1687 C CA . ALA A 1 210 ? -7.059 2.078 18.623 1.00 96.12 210 ALA A CA 1
ATOM 1688 C C . ALA A 1 210 ? -7.346 0.567 18.744 1.00 96.12 210 ALA A C 1
ATOM 1690 O O . ALA A 1 210 ? -6.943 -0.207 17.865 1.00 96.12 210 ALA A O 1
ATOM 1691 N N . ALA A 1 211 ? -8.054 0.135 19.791 1.00 94.81 211 ALA A N 1
ATOM 1692 C CA . ALA A 1 211 ? -8.473 -1.252 19.994 1.00 94.81 211 ALA A CA 1
ATOM 1693 C C . ALA A 1 211 ? -9.502 -1.693 18.939 1.00 94.81 211 ALA A C 1
ATOM 1695 O O . ALA A 1 211 ? -9.356 -2.764 18.352 1.00 94.81 211 ALA A O 1
ATOM 1696 N N . ALA A 1 212 ? -10.445 -0.815 18.584 1.00 96.38 212 ALA A N 1
ATOM 1697 C CA . ALA A 1 212 ? -11.397 -1.019 17.491 1.00 96.38 212 ALA A CA 1
ATOM 1698 C C . ALA A 1 212 ? -10.764 -0.939 16.085 1.00 96.38 212 ALA A C 1
ATOM 1700 O O . ALA A 1 212 ? -11.454 -1.088 15.074 1.00 96.38 212 ALA A O 1
ATOM 1701 N N . GLY A 1 213 ? -9.444 -0.748 15.996 1.00 96.25 213 GLY A N 1
ATOM 1702 C CA . GLY A 1 213 ? -8.689 -0.767 14.745 1.00 96.25 213 GLY A CA 1
ATOM 1703 C C . GLY A 1 213 ? -8.570 0.592 14.063 1.00 96.25 213 GLY A C 1
ATOM 1704 O O . GLY A 1 213 ? -8.112 0.643 12.922 1.00 96.25 213 GLY A O 1
ATOM 1705 N N . PHE A 1 214 ? -8.953 1.681 14.725 1.00 95.62 214 PHE A N 1
ATOM 1706 C CA . PHE A 1 214 ? -8.857 3.022 14.166 1.00 95.62 214 PHE A CA 1
ATOM 1707 C C . PHE A 1 214 ? -7.507 3.682 14.454 1.00 95.62 214 PHE A C 1
ATOM 1709 O O . PHE A 1 214 ? -6.934 3.518 15.528 1.00 95.62 214 PHE A O 1
ATOM 1716 N N . PHE A 1 215 ? -7.012 4.462 13.501 1.00 93.06 215 PHE A N 1
ATOM 1717 C CA . PHE A 1 215 ? -5.939 5.430 13.696 1.00 93.06 215 PHE A CA 1
ATOM 1718 C C . PHE A 1 215 ? -6.441 6.828 13.321 1.00 93.06 215 PHE A C 1
ATOM 1720 O O . PHE A 1 215 ? -7.391 6.977 12.550 1.00 93.06 215 PHE A O 1
ATOM 1727 N N . TYR A 1 216 ? -5.836 7.851 13.911 1.00 86.38 216 TYR A N 1
ATOM 1728 C CA . TYR A 1 216 ? -6.227 9.241 13.733 1.00 86.38 216 TYR A CA 1
ATOM 1729 C C . TYR A 1 216 ? -5.471 9.867 12.565 1.00 86.38 216 TYR A C 1
ATOM 1731 O O . TYR A 1 216 ? -4.242 9.794 12.496 1.00 86.38 216 TYR A O 1
ATOM 1739 N N . LEU A 1 217 ? -6.201 10.523 11.663 1.00 77.81 217 LEU A N 1
ATOM 1740 C CA . LEU A 1 217 ? -5.635 11.243 10.520 1.00 77.81 217 LEU A CA 1
ATOM 1741 C C . LEU A 1 217 ? -5.144 12.639 10.935 1.00 77.81 217 LEU A C 1
ATOM 1743 O O . LEU A 1 217 ? -5.480 13.654 10.320 1.00 77.81 217 LEU A O 1
ATOM 1747 N N . SER A 1 218 ? -4.345 12.714 12.005 1.00 62.81 218 SER A N 1
ATOM 1748 C CA . SER A 1 218 ? -3.804 13.989 12.473 1.00 62.81 218 SER A CA 1
ATOM 1749 C C . SER A 1 218 ? -2.820 14.553 11.452 1.00 62.81 218 SER A C 1
ATOM 1751 O O . SER A 1 218 ? -1.719 14.028 11.293 1.00 62.81 218 SER A O 1
ATOM 1753 N N . GLY A 1 219 ? -3.204 15.633 10.779 1.00 51.62 219 GLY A N 1
ATOM 1754 C CA . GLY A 1 219 ? -2.330 16.360 9.854 1.00 51.62 219 GLY A CA 1
ATOM 1755 C C . GLY A 1 219 ? -3.012 16.808 8.568 1.00 51.62 219 GLY A C 1
ATOM 1756 O O . GLY A 1 219 ? -2.534 17.749 7.946 1.00 51.62 219 GLY A O 1
ATOM 1757 N N . LEU A 1 220 ? -4.142 16.196 8.198 1.00 53.28 220 LEU A N 1
ATOM 1758 C CA . LEU A 1 220 ? -4.889 16.596 7.001 1.00 53.28 220 LEU A CA 1
ATOM 1759 C C . LEU A 1 220 ? -5.907 17.705 7.287 1.00 53.28 220 LEU A C 1
ATOM 1761 O O . LEU A 1 220 ? -6.115 18.573 6.445 1.00 53.28 220 LEU A O 1
ATOM 1765 N N . LEU A 1 221 ? -6.509 17.716 8.482 1.00 52.69 221 LEU A N 1
ATOM 1766 C CA . LEU A 1 221 ? -7.511 18.711 8.869 1.00 52.69 221 LEU A CA 1
ATOM 1767 C C . LEU A 1 221 ? -7.349 19.110 10.348 1.00 52.69 221 LEU A C 1
ATOM 1769 O O . LEU A 1 221 ? -7.570 18.272 11.232 1.00 52.69 221 LEU A O 1
ATOM 1773 N N . PRO A 1 222 ? -6.992 20.375 10.647 1.00 55.62 222 PRO A N 1
ATOM 1774 C CA . PRO A 1 222 ? -7.025 20.904 12.006 1.00 55.62 222 PRO A CA 1
ATOM 1775 C C . PRO A 1 222 ? -8.430 20.752 12.606 1.00 55.62 222 PRO A C 1
ATOM 1777 O O . PRO A 1 222 ? -9.420 21.045 11.941 1.00 55.62 222 PRO A O 1
ATOM 1780 N N . ALA A 1 223 ? -8.512 20.312 13.865 1.00 65.25 223 ALA A N 1
ATOM 1781 C CA . ALA A 1 223 ? -9.755 20.122 14.629 1.00 65.25 223 ALA A CA 1
ATOM 1782 C C . ALA A 1 223 ? -10.719 19.014 14.148 1.00 65.25 223 ALA A C 1
ATOM 1784 O O . ALA A 1 223 ? -11.819 18.897 14.694 1.00 65.25 223 ALA A O 1
ATOM 1785 N N . SER A 1 224 ? -10.317 18.168 13.197 1.00 73.81 224 SER A N 1
ATOM 1786 C CA . SER A 1 224 ? -11.109 16.987 12.838 1.00 73.81 224 SER A CA 1
ATOM 1787 C C . SER A 1 224 ? -11.073 15.918 13.940 1.00 73.81 224 SER A C 1
ATOM 1789 O O . SER A 1 224 ? -10.208 15.911 14.816 1.00 73.81 224 SER A O 1
ATOM 1791 N N . ASP A 1 225 ? -12.062 15.034 13.950 1.00 83.94 225 ASP A N 1
ATOM 1792 C CA . ASP A 1 225 ? -12.082 13.806 14.749 1.00 83.94 225 ASP A CA 1
ATOM 1793 C C . ASP A 1 225 ? -12.134 12.566 13.851 1.00 83.94 225 ASP A C 1
ATOM 1795 O O . ASP A 1 225 ? -12.580 11.498 14.262 1.00 83.94 225 ASP A O 1
ATOM 1799 N N . GLU A 1 226 ? -11.689 12.726 12.606 1.00 87.25 226 GLU A N 1
ATOM 1800 C CA . GLU A 1 226 ? -11.754 11.690 11.590 1.00 87.25 226 GLU A CA 1
ATOM 1801 C C . GLU A 1 226 ? -10.759 10.575 11.909 1.00 87.25 226 GLU A C 1
ATOM 1803 O O . GLU A 1 226 ? -9.548 10.786 12.040 1.00 87.25 226 GLU A O 1
ATOM 1808 N N . THR A 1 227 ? -11.284 9.363 12.022 1.00 91.00 227 THR A N 1
ATOM 1809 C CA . THR A 1 227 ? -10.512 8.160 12.291 1.00 91.00 227 THR A CA 1
ATOM 1810 C C . THR A 1 227 ? -10.721 7.145 11.176 1.00 91.00 227 THR A C 1
ATOM 1812 O O . THR A 1 227 ? -11.800 7.044 10.595 1.00 91.00 227 THR A O 1
ATOM 1815 N N . MET A 1 228 ? -9.675 6.393 10.842 1.00 91.81 228 MET A N 1
ATOM 1816 C CA . MET A 1 228 ? -9.695 5.410 9.758 1.00 91.81 228 MET A CA 1
ATOM 1817 C C . MET A 1 228 ? -9.294 4.035 10.279 1.00 91.81 228 MET A C 1
ATOM 1819 O O . MET A 1 228 ? -8.333 3.903 11.033 1.00 91.81 228 MET A O 1
ATOM 1823 N N . CYS A 1 229 ? -10.020 2.993 9.882 1.00 95.38 229 CYS A N 1
ATOM 1824 C CA . CYS A 1 229 ? -9.646 1.626 10.208 1.00 95.38 229 CYS A CA 1
ATOM 1825 C C . CYS A 1 229 ? -8.462 1.163 9.351 1.00 95.38 229 CYS A C 1
ATOM 1827 O O . CYS A 1 229 ? -8.544 1.186 8.124 1.00 95.38 229 CYS A O 1
ATOM 1829 N N . PHE A 1 230 ? -7.410 0.633 9.979 1.00 94.00 230 PHE A N 1
ATOM 1830 C CA . PHE A 1 230 ? -6.230 0.144 9.256 1.00 94.00 230 PHE A CA 1
ATOM 1831 C C . PHE A 1 230 ? -6.535 -1.030 8.305 1.00 94.00 230 PHE A C 1
ATOM 1833 O O . PHE A 1 230 ? -5.909 -1.183 7.259 1.00 94.00 230 PHE A O 1
ATOM 1840 N N . TYR A 1 231 ? -7.507 -1.880 8.653 1.00 92.06 231 TYR A N 1
ATOM 1841 C CA . TYR A 1 231 ? -7.784 -3.099 7.899 1.00 92.06 231 TYR A CA 1
ATOM 1842 C C . TYR A 1 231 ? -8.714 -2.833 6.715 1.00 92.06 231 TYR A C 1
ATOM 1844 O O . TYR A 1 231 ? -8.367 -3.113 5.571 1.00 92.06 231 TYR A O 1
ATOM 1852 N N . CYS A 1 232 ? -9.904 -2.281 6.970 1.00 85.81 232 CYS A N 1
ATOM 1853 C CA . CYS A 1 232 ? -10.914 -2.059 5.933 1.00 85.81 232 CYS A CA 1
ATOM 1854 C C . CYS A 1 232 ? -10.829 -0.678 5.266 1.00 85.81 232 CYS A C 1
ATOM 1856 O O . CYS A 1 232 ? -11.495 -0.472 4.248 1.00 85.81 232 CYS A O 1
ATOM 1858 N N . GLY A 1 233 ? -10.037 0.256 5.809 1.00 87.00 233 GLY A N 1
ATOM 1859 C CA . GLY A 1 233 ? -9.950 1.654 5.363 1.00 87.00 233 GLY A CA 1
ATOM 1860 C C . GLY A 1 233 ? -11.238 2.454 5.555 1.00 87.00 233 GLY A C 1
ATOM 1861 O O . GLY A 1 233 ? -11.414 3.475 4.905 1.00 87.00 233 GLY A O 1
ATOM 1862 N N . GLY A 1 234 ? -12.178 1.964 6.367 1.00 85.88 234 GLY A N 1
ATOM 1863 C CA . GLY A 1 234 ? -13.411 2.679 6.679 1.00 85.88 234 GLY A CA 1
ATOM 1864 C C . GLY A 1 234 ? -13.130 3.892 7.561 1.00 85.88 234 GLY A C 1
ATOM 1865 O O . GLY A 1 234 ? -12.397 3.767 8.542 1.00 85.88 234 GLY A O 1
ATOM 1866 N N . CYS A 1 235 ? -13.709 5.041 7.217 1.00 89.25 235 CYS A N 1
ATOM 1867 C CA . CYS A 1 235 ? -13.566 6.287 7.967 1.00 89.25 235 CYS A CA 1
ATOM 1868 C C . CYS A 1 235 ? -14.821 6.582 8.789 1.00 89.25 235 CYS A C 1
ATOM 1870 O O . CYS A 1 235 ? -15.929 6.491 8.261 1.00 89.25 235 CYS A O 1
ATOM 1872 N N . LEU A 1 236 ? -14.634 6.979 10.046 1.00 88.06 236 LEU A N 1
ATOM 1873 C CA . LEU A 1 236 ? -15.679 7.490 10.931 1.00 88.06 236 LEU A CA 1
ATOM 1874 C C . LEU A 1 236 ? -15.267 8.847 11.495 1.00 88.06 236 LEU A C 1
ATOM 1876 O O . LEU A 1 236 ? -14.083 9.171 11.571 1.00 88.06 236 LEU A O 1
ATOM 1880 N N . LYS A 1 237 ? -16.260 9.651 11.859 1.00 88.38 237 LYS A N 1
ATOM 1881 C CA . LYS A 1 237 ? -16.090 11.014 12.364 1.00 88.38 237 LYS A CA 1
ATOM 1882 C C . LYS A 1 237 ? -17.327 11.454 13.125 1.00 88.38 237 LYS A C 1
ATOM 1884 O O . LYS A 1 237 ? -18.347 10.774 13.056 1.00 88.38 237 LYS A O 1
ATOM 1889 N N . SER A 1 238 ? -17.260 12.639 13.727 1.00 87.81 238 SER A N 1
ATOM 1890 C CA . SER A 1 238 ? -18.323 13.176 14.584 1.00 87.81 238 SER A CA 1
ATOM 1891 C C . SER A 1 238 ? -18.652 12.221 15.729 1.00 87.81 238 SER A C 1
ATOM 1893 O O . SER A 1 238 ? -19.814 11.931 15.984 1.00 87.81 238 SER A O 1
ATOM 1895 N N . TRP A 1 239 ? -17.601 11.726 16.378 1.00 90.19 239 TRP A N 1
ATOM 1896 C CA . TRP A 1 239 ? -17.674 10.808 17.499 1.00 90.19 239 TRP A CA 1
ATOM 1897 C C . TRP A 1 239 ? -18.389 11.463 18.681 1.00 90.19 239 TRP A C 1
ATOM 1899 O O . TRP A 1 239 ? -17.994 12.533 19.159 1.00 90.19 239 TRP A O 1
ATOM 1909 N N . GLU A 1 240 ? -19.440 10.807 19.158 1.00 89.19 240 GLU A N 1
ATOM 1910 C CA . GLU A 1 240 ? -20.205 11.226 20.321 1.00 89.19 240 GLU A CA 1
ATOM 1911 C C . GLU A 1 240 ? -19.666 10.560 21.598 1.00 89.19 240 GLU A C 1
ATOM 1913 O O . GLU A 1 240 ? -19.133 9.449 21.562 1.00 89.19 240 GLU A O 1
ATOM 1918 N N . PRO A 1 241 ? -19.838 11.186 22.777 1.00 89.31 241 PRO A N 1
ATOM 1919 C CA . PRO A 1 241 ? -19.378 10.606 24.037 1.00 89.31 241 PRO A CA 1
ATOM 1920 C C . PRO A 1 241 ? -19.958 9.238 24.396 1.00 89.31 241 PRO A C 1
ATOM 1922 O O . PRO A 1 241 ? -19.390 8.557 25.244 1.00 89.31 241 PRO A O 1
ATOM 1925 N N . THR A 1 242 ? -21.096 8.882 23.805 1.00 91.19 242 THR A N 1
ATOM 1926 C CA . THR A 1 242 ? -21.798 7.610 24.006 1.00 91.19 242 THR A CA 1
ATOM 1927 C C . THR A 1 242 ? -21.461 6.562 22.952 1.00 91.19 242 THR A C 1
ATOM 1929 O O . THR A 1 242 ? -21.981 5.451 23.035 1.00 91.19 242 THR A O 1
ATOM 1932 N N . ASP A 1 243 ? -20.658 6.908 21.946 1.00 92.50 243 ASP A N 1
ATOM 1933 C CA . ASP A 1 243 ? -20.313 5.976 20.883 1.00 92.50 243 ASP A CA 1
ATOM 1934 C C . ASP A 1 243 ? -19.336 4.920 21.393 1.00 92.50 243 ASP A C 1
ATOM 1936 O O . ASP A 1 243 ? -18.301 5.226 21.981 1.00 92.50 243 ASP A O 1
ATOM 1940 N N . GLU A 1 244 ? -19.637 3.661 21.100 1.00 94.38 244 GLU A N 1
ATOM 1941 C CA . GLU A 1 244 ? -18.740 2.543 21.365 1.00 94.38 244 GLU A CA 1
ATOM 1942 C C . GLU A 1 244 ? -17.984 2.206 20.071 1.00 94.38 244 GLU A C 1
ATOM 1944 O O . GLU A 1 244 ? -18.606 1.736 19.111 1.00 94.38 244 GLU A O 1
ATOM 1949 N N . PRO A 1 245 ? -16.653 2.421 19.993 1.00 95.69 245 PRO A N 1
ATOM 1950 C CA . PRO A 1 245 ? -15.903 2.296 18.742 1.00 95.69 245 PRO A CA 1
ATOM 1951 C C . PRO A 1 245 ? -16.053 0.951 18.031 1.00 95.69 245 PRO A C 1
ATOM 1953 O O . PRO A 1 245 ? -16.154 0.915 16.804 1.00 95.69 245 PRO A O 1
ATOM 1956 N N . VAL A 1 246 ? -16.088 -0.157 18.780 1.00 95.25 246 VAL A N 1
ATOM 1957 C CA . VAL A 1 246 ? -16.296 -1.498 18.211 1.00 95.25 246 VAL A CA 1
ATOM 1958 C C . VAL A 1 246 ? -17.700 -1.620 17.620 1.00 95.25 246 VAL A C 1
ATOM 1960 O O . VAL A 1 246 ? -17.845 -2.060 16.479 1.00 95.25 246 VAL A O 1
ATOM 1963 N N . ALA A 1 247 ? -18.725 -1.173 18.351 1.00 94.12 247 ALA A N 1
ATOM 1964 C CA . ALA A 1 247 ? -20.114 -1.247 17.909 1.00 94.12 247 ALA A CA 1
ATOM 1965 C C . ALA A 1 247 ? -20.362 -0.384 16.663 1.00 94.12 247 ALA A C 1
ATOM 1967 O O . ALA A 1 247 ? -20.957 -0.857 15.694 1.00 94.12 247 ALA A O 1
ATOM 1968 N N . GLU A 1 248 ? -19.853 0.851 16.643 1.00 95.62 248 GLU A N 1
ATOM 1969 C CA . GLU A 1 248 ? -19.966 1.729 15.475 1.00 95.62 248 GLU A CA 1
ATOM 1970 C C . GLU A 1 248 ? -19.197 1.160 14.272 1.00 95.62 248 GLU A C 1
ATOM 1972 O O . GLU A 1 248 ? -19.689 1.192 13.143 1.00 95.62 248 GLU A O 1
ATOM 1977 N N . HIS A 1 249 ? -18.035 0.540 14.487 1.00 96.31 249 HIS A N 1
ATOM 1978 C CA . HIS A 1 249 ? -17.304 -0.130 13.413 1.00 96.31 249 HIS A CA 1
ATOM 1979 C C . HIS A 1 249 ? -18.100 -1.309 12.828 1.00 96.31 249 HIS A C 1
ATOM 1981 O O . HIS A 1 249 ? -18.260 -1.385 11.609 1.00 96.31 249 HIS A O 1
ATOM 1987 N N . VAL A 1 250 ? -18.652 -2.198 13.659 1.00 95.4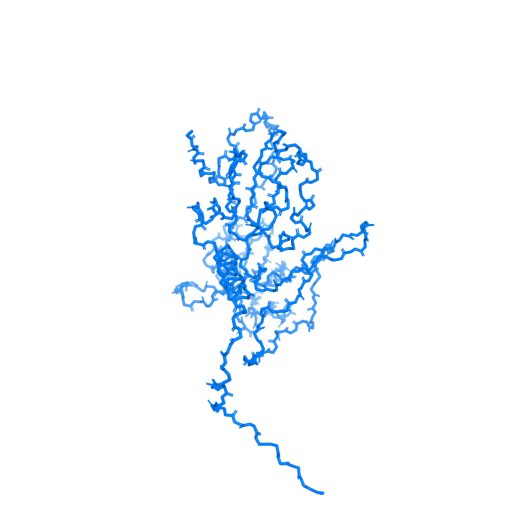4 250 VAL A N 1
ATOM 1988 C CA . VAL A 1 250 ? -19.494 -3.319 13.197 1.00 95.44 250 VAL A CA 1
ATOM 1989 C C . VAL A 1 250 ? -20.718 -2.807 12.436 1.00 95.44 250 VAL A C 1
ATOM 1991 O O . VAL A 1 250 ? -21.029 -3.304 11.354 1.00 95.44 250 VAL A O 1
ATOM 1994 N N . LYS A 1 251 ? -21.381 -1.776 12.964 1.00 94.19 251 LYS A N 1
ATOM 1995 C CA . LYS A 1 251 ? -22.570 -1.154 12.371 1.00 94.19 251 LYS A CA 1
ATOM 1996 C C . LYS A 1 251 ? -22.303 -0.587 10.977 1.00 94.19 251 LYS A C 1
ATOM 1998 O O . LYS A 1 251 ? -23.083 -0.845 10.060 1.00 94.19 251 LYS A O 1
ATOM 2003 N N . TRP A 1 252 ? -21.215 0.163 10.797 1.00 92.12 252 TRP A N 1
ATOM 2004 C CA . TRP A 1 252 ? -20.934 0.858 9.534 1.00 92.12 252 TRP A CA 1
ATOM 2005 C C . TRP A 1 252 ? -20.114 0.038 8.537 1.00 92.12 252 TRP A C 1
ATOM 2007 O O . TRP A 1 252 ? -20.314 0.154 7.326 1.00 92.12 252 TRP A O 1
ATOM 2017 N N . PHE A 1 253 ? -19.222 -0.828 9.019 1.00 92.56 253 PHE A N 1
ATOM 2018 C CA . PHE A 1 253 ? -18.366 -1.675 8.186 1.00 92.56 253 PHE A CA 1
ATOM 2019 C C . PHE A 1 253 ? -18.448 -3.154 8.603 1.00 92.56 253 PHE A C 1
ATOM 2021 O O . PHE A 1 253 ? -17.421 -3.775 8.896 1.00 92.56 253 PHE A O 1
ATOM 2028 N N . PRO A 1 254 ? -19.636 -3.788 8.521 1.00 93.94 254 PRO A N 1
ATOM 2029 C CA . PRO A 1 254 ? -19.868 -5.155 9.006 1.00 93.94 254 PRO A CA 1
ATOM 2030 C C . PRO A 1 254 ? -19.070 -6.231 8.260 1.00 93.94 254 PRO A C 1
ATOM 2032 O O . PRO A 1 254 ? -19.047 -7.382 8.677 1.00 93.94 254 PRO A O 1
ATOM 2035 N N . ARG A 1 255 ? -18.435 -5.893 7.130 1.00 90.38 255 ARG A N 1
ATOM 2036 C CA . ARG A 1 255 ? -17.585 -6.796 6.330 1.00 90.38 255 ARG A CA 1
ATOM 2037 C C . ARG A 1 255 ? -16.094 -6.682 6.659 1.00 90.38 255 ARG A C 1
ATOM 2039 O O . ARG A 1 255 ? -15.277 -7.332 6.007 1.00 90.38 255 ARG A O 1
ATOM 2046 N N . CYS A 1 256 ? -15.715 -5.837 7.616 1.00 93.38 256 CYS A N 1
ATOM 2047 C CA . CYS A 1 256 ? -14.331 -5.727 8.054 1.00 93.38 256 CYS A CA 1
ATOM 2048 C C . CYS A 1 256 ? -13.925 -7.003 8.810 1.00 93.38 256 CYS A C 1
ATOM 2050 O O . CYS A 1 256 ? -14.433 -7.290 9.889 1.00 93.38 256 CYS A O 1
ATOM 2052 N N . LYS A 1 257 ? -12.993 -7.781 8.249 1.00 92.19 257 LYS A N 1
ATOM 2053 C CA . LYS A 1 257 ? -12.566 -9.055 8.854 1.00 92.19 257 LYS A CA 1
ATOM 2054 C C . LYS A 1 257 ? -11.899 -8.864 10.216 1.00 92.19 257 LYS A C 1
ATOM 2056 O O . LYS A 1 257 ? -12.068 -9.701 11.096 1.00 92.19 257 LYS A O 1
ATOM 2061 N N . PHE A 1 258 ? -11.171 -7.759 10.390 1.00 94.50 258 PHE A N 1
ATOM 2062 C CA . PHE A 1 258 ? -10.564 -7.412 11.670 1.00 94.50 258 PHE A CA 1
ATOM 2063 C C . PHE A 1 258 ? -11.630 -7.227 12.755 1.00 94.50 258 PHE A C 1
ATOM 2065 O O . PHE A 1 258 ? -11.558 -7.890 13.783 1.00 94.50 258 PHE A O 1
ATOM 2072 N N . ILE A 1 259 ? -12.654 -6.397 12.514 1.00 95.31 259 ILE A N 1
ATOM 2073 C CA . ILE A 1 259 ? -13.646 -6.119 13.560 1.00 95.31 259 ILE A CA 1
ATOM 2074 C C . ILE A 1 259 ? -14.527 -7.330 13.867 1.00 95.31 259 ILE A C 1
ATOM 2076 O O . ILE A 1 259 ? -14.815 -7.574 15.030 1.00 95.31 259 ILE A O 1
ATOM 2080 N N . GLN A 1 260 ? -14.866 -8.144 12.860 1.00 92.44 260 GLN A N 1
ATOM 2081 C CA . GLN A 1 260 ? -15.579 -9.409 13.072 1.00 92.44 260 GLN A CA 1
ATOM 2082 C C . GLN A 1 260 ? -14.814 -10.339 14.025 1.00 92.44 260 GLN A C 1
ATOM 2084 O O . GLN A 1 260 ? -15.406 -10.962 14.904 1.00 92.44 260 GLN A O 1
ATOM 2089 N N . LYS A 1 261 ? -13.486 -10.428 13.865 1.00 90.38 261 LYS A N 1
ATOM 2090 C CA . LYS A 1 261 ? -12.614 -11.214 14.746 1.00 90.38 261 LYS A CA 1
ATOM 2091 C C . LYS A 1 261 ? -12.573 -10.627 16.159 1.00 90.38 261 LYS A C 1
ATOM 2093 O O . LYS A 1 261 ? -12.663 -11.385 17.122 1.00 90.38 261 LYS A O 1
ATOM 2098 N N . THR A 1 262 ? -12.453 -9.306 16.284 1.00 90.31 262 THR A N 1
ATOM 2099 C CA . THR A 1 262 ? -12.447 -8.609 17.580 1.00 90.31 262 THR A CA 1
ATOM 2100 C C . THR A 1 262 ? -13.761 -8.813 18.335 1.00 90.31 262 THR A C 1
ATOM 2102 O O . THR A 1 262 ? -13.737 -9.251 19.481 1.00 90.31 262 THR A O 1
ATOM 2105 N N . GLU A 1 263 ? -14.903 -8.605 17.677 1.00 90.00 263 GLU A N 1
ATOM 2106 C CA . GLU A 1 263 ? -16.234 -8.794 18.266 1.00 90.00 263 GLU A CA 1
ATOM 2107 C C . GLU A 1 263 ? -16.458 -10.252 18.704 1.00 90.00 263 GLU A C 1
ATOM 2109 O O . GLU A 1 263 ? -16.916 -10.515 19.817 1.00 90.00 263 GLU A O 1
ATOM 2114 N N . ALA A 1 264 ? -16.077 -11.225 17.870 1.00 88.81 264 ALA A N 1
ATOM 2115 C CA . ALA A 1 264 ? -16.176 -12.641 18.223 1.00 88.81 264 ALA A CA 1
ATOM 2116 C C . ALA A 1 264 ? -15.322 -12.999 19.456 1.00 88.81 264 ALA A C 1
ATOM 2118 O O . ALA A 1 264 ? -15.751 -13.793 20.298 1.00 88.81 264 ALA A O 1
ATOM 2119 N N . MET A 1 265 ? -14.132 -12.402 19.584 1.00 85.50 265 MET A N 1
ATOM 2120 C CA . MET A 1 265 ? -13.255 -12.584 20.744 1.00 85.50 265 MET A CA 1
ATOM 2121 C C . MET A 1 265 ? -13.867 -11.980 22.016 1.00 85.50 265 MET A C 1
ATOM 2123 O O . MET A 1 265 ? -13.851 -12.622 23.066 1.00 85.50 265 MET A O 1
ATOM 2127 N N . GLU A 1 266 ? -14.446 -10.781 21.935 1.00 86.31 266 GLU A N 1
ATOM 2128 C CA . GLU A 1 266 ? -15.136 -10.142 23.064 1.00 86.31 266 GLU A CA 1
ATOM 2129 C C . GLU A 1 266 ? -16.335 -10.968 23.536 1.00 86.31 266 GLU A C 1
ATOM 2131 O O . GLU A 1 266 ? -16.496 -11.211 24.733 1.00 86.31 266 GLU A O 1
ATOM 2136 N N . GLN A 1 267 ? -17.140 -11.489 22.606 1.00 86.75 267 GLN A N 1
ATOM 2137 C CA . GLN A 1 267 ? -18.260 -12.371 22.937 1.00 86.75 267 GLN A CA 1
ATOM 2138 C C . GLN A 1 267 ? -17.799 -13.662 23.629 1.00 86.75 267 GLN A C 1
ATOM 2140 O O . GLN A 1 267 ? -18.456 -14.128 24.563 1.00 86.75 267 GLN A O 1
ATOM 2145 N N . LEU A 1 268 ? -16.678 -14.246 23.195 1.00 86.06 268 LEU A N 1
ATOM 2146 C CA . LEU A 1 268 ? -16.102 -15.428 23.836 1.00 86.06 268 LEU A CA 1
ATOM 2147 C C . LEU A 1 268 ? -15.611 -15.114 25.255 1.00 86.06 268 LEU A C 1
ATOM 2149 O O . LEU A 1 268 ? -15.928 -15.855 26.187 1.00 86.06 268 LEU A O 1
ATOM 2153 N N . ASN A 1 269 ? -14.900 -13.999 25.432 1.00 85.25 269 ASN A N 1
ATOM 2154 C CA . ASN A 1 269 ? -14.410 -13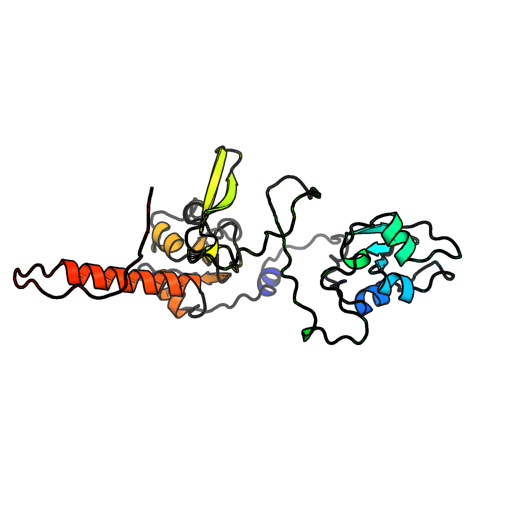.553 26.736 1.00 85.25 269 ASN A CA 1
ATOM 2155 C C . ASN A 1 269 ? -15.560 -13.274 27.712 1.00 85.25 269 ASN A C 1
ATOM 2157 O O . ASN A 1 269 ? -15.503 -13.709 28.860 1.00 85.25 269 ASN A O 1
ATOM 2161 N N . ASN A 1 270 ? -16.637 -12.634 27.249 1.00 86.19 270 ASN A N 1
ATOM 2162 C CA . ASN A 1 270 ? -17.825 -12.375 28.064 1.00 86.19 270 ASN A CA 1
ATOM 2163 C C . ASN A 1 270 ? -18.518 -13.675 28.505 1.00 86.19 270 ASN A C 1
ATOM 2165 O O . ASN A 1 270 ? -18.932 -13.796 29.659 1.00 86.19 270 ASN A O 1
ATOM 2169 N N . LYS A 1 271 ? -18.595 -14.683 27.623 1.00 85.62 271 LYS A N 1
ATOM 2170 C CA . LYS A 1 271 ? -19.117 -16.015 27.976 1.00 85.62 271 LYS A CA 1
ATOM 2171 C C . LYS A 1 271 ? -18.244 -16.703 29.024 1.00 85.62 271 LYS A C 1
ATOM 2173 O O . LYS A 1 271 ? -18.772 -17.180 30.024 1.00 85.62 271 LYS A O 1
ATOM 2178 N N . LEU A 1 272 ? -16.925 -16.704 28.835 1.00 81.88 272 LEU A N 1
ATOM 2179 C CA . LEU A 1 272 ? -15.980 -17.278 29.797 1.00 81.88 272 LEU A CA 1
ATOM 2180 C C . LEU A 1 272 ? -16.083 -16.591 31.167 1.00 81.88 272 LEU A C 1
ATOM 2182 O O . LEU A 1 272 ? -16.174 -17.279 32.181 1.00 81.88 272 LEU A O 1
ATOM 2186 N N . ALA A 1 273 ? -16.177 -15.259 31.194 1.00 80.44 273 ALA A N 1
ATOM 2187 C CA . ALA A 1 273 ? -16.363 -14.490 32.422 1.00 80.44 273 ALA A CA 1
ATOM 2188 C C . ALA A 1 273 ? -17.665 -14.868 33.156 1.00 80.44 273 ALA A C 1
ATOM 2190 O O . ALA A 1 273 ? -17.656 -15.037 34.376 1.00 80.44 273 ALA A O 1
ATOM 2191 N N . SER A 1 274 ? -18.763 -15.080 32.417 1.00 76.81 274 SER A N 1
ATOM 2192 C CA . SER A 1 274 ? -20.051 -15.511 32.986 1.00 76.81 274 SER A CA 1
ATOM 2193 C C . SER A 1 274 ? -20.045 -16.943 33.546 1.00 76.81 274 SER A C 1
ATOM 2195 O O . SER A 1 274 ? -20.798 -17.246 34.467 1.00 76.81 274 SER A O 1
ATOM 2197 N N . CYS A 1 275 ? -19.175 -17.822 33.037 1.00 67.50 275 CYS A N 1
ATOM 2198 C CA . CYS A 1 275 ? -18.990 -19.173 33.576 1.00 67.50 275 CYS A CA 1
ATOM 2199 C C . CYS A 1 275 ? -18.080 -19.182 34.814 1.00 67.50 275 CYS A C 1
ATOM 2201 O O . CYS A 1 275 ? -18.258 -20.001 35.707 1.00 67.50 275 CYS A O 1
ATOM 2203 N N . THR A 1 276 ? -17.120 -18.257 34.912 1.00 59.66 276 THR A N 1
ATOM 2204 C CA . THR A 1 276 ? -16.216 -18.167 36.075 1.00 59.66 276 THR A CA 1
ATOM 2205 C C . THR A 1 276 ? -16.845 -17.530 37.317 1.00 59.66 276 THR A C 1
ATOM 2207 O O . THR A 1 276 ? -16.286 -17.643 38.403 1.00 59.66 276 THR A O 1
ATOM 2210 N N . SER A 1 277 ? -18.009 -16.889 37.187 1.00 57.22 277 SER A N 1
ATOM 2211 C CA . SER A 1 277 ? -18.784 -16.343 38.310 1.00 57.22 277 SER A CA 1
ATOM 2212 C C . SER A 1 277 ? -19.767 -17.345 38.932 1.00 57.22 277 SER A C 1
ATOM 2214 O O . SER A 1 277 ? -20.473 -16.993 39.874 1.00 57.22 277 SER A O 1
ATOM 2216 N N . SER A 1 278 ? -19.793 -18.592 38.451 1.00 51.28 278 SER A N 1
ATOM 2217 C CA . SER A 1 278 ? -20.582 -19.694 39.014 1.00 51.28 278 SER A CA 1
ATOM 2218 C C . SER A 1 278 ? -19.671 -20.806 39.543 1.00 51.28 278 SER A C 1
ATOM 2220 O O . SER A 1 278 ? -19.670 -21.931 39.058 1.00 51.28 278 SER A O 1
ATOM 2222 N N . THR A 1 279 ? -18.888 -20.509 40.584 1.00 39.16 279 THR A N 1
ATOM 2223 C CA . THR A 1 279 ? -18.410 -21.563 41.490 1.00 39.16 279 THR A CA 1
ATOM 2224 C C . THR A 1 279 ? -19.530 -21.916 42.462 1.00 39.16 279 THR A C 1
ATOM 2226 O O . THR A 1 279 ? -19.481 -21.525 43.627 1.00 39.16 279 THR A O 1
ATOM 2229 N N . ASP A 1 280 ? -20.529 -22.654 41.985 1.00 37.06 280 ASP A N 1
ATOM 2230 C CA . ASP A 1 280 ? -21.219 -23.582 42.871 1.00 37.06 280 ASP A CA 1
ATOM 2231 C C . ASP A 1 280 ? -20.421 -24.883 42.857 1.00 37.06 280 ASP A C 1
ATOM 2233 O O . ASP A 1 280 ? -20.243 -25.545 41.834 1.00 37.06 280 ASP A O 1
ATOM 2237 N N . GLN A 1 281 ? -19.865 -25.203 44.023 1.00 45.22 281 GLN A N 1
ATOM 2238 C CA . GLN A 1 281 ? -19.372 -26.532 44.332 1.00 45.22 281 GLN A CA 1
ATOM 2239 C C . GLN A 1 281 ? -20.521 -27.518 44.116 1.00 45.22 281 GLN A C 1
ATOM 2241 O O . GLN A 1 281 ? -21.473 -27.504 44.890 1.00 45.22 281 GLN A O 1
ATOM 2246 N N . THR A 1 282 ? -20.438 -28.368 43.095 1.00 35.47 282 THR A N 1
ATOM 2247 C CA . THR A 1 282 ? -20.650 -29.824 43.182 1.00 35.47 282 THR A CA 1
ATOM 2248 C C . THR A 1 282 ? -20.503 -30.481 41.806 1.00 35.47 282 THR A C 1
ATOM 2250 O O . THR A 1 282 ? -20.901 -29.939 40.783 1.00 35.47 282 THR A O 1
ATOM 2253 N N . ASP A 1 283 ? -19.913 -31.673 41.855 1.00 30.75 283 ASP A N 1
ATOM 2254 C CA . ASP A 1 283 ? -19.969 -32.764 40.880 1.00 30.75 283 ASP A CA 1
ATOM 2255 C C . ASP A 1 283 ? -18.959 -32.783 39.712 1.00 30.75 283 ASP A C 1
ATOM 2257 O O . ASP A 1 283 ? -19.126 -32.282 38.602 1.00 30.75 283 ASP A O 1
ATOM 2261 N N . TYR A 1 284 ? -17.860 -33.454 40.061 1.00 33.78 284 TYR A N 1
ATOM 2262 C CA . TYR A 1 284 ? -16.970 -34.274 39.251 1.00 33.78 284 TYR A CA 1
ATOM 2263 C C . TYR A 1 284 ? -17.722 -35.205 38.277 1.00 33.78 284 TYR A C 1
ATOM 2265 O O . TYR A 1 284 ? -18.813 -35.668 38.572 1.00 33.78 284 TYR A O 1
ATOM 2273 N N . GLU A 1 285 ? -17.031 -35.540 37.177 1.00 33.28 285 GLU A N 1
ATOM 2274 C CA . GLU A 1 285 ? -17.382 -36.478 36.087 1.00 33.28 285 GLU A CA 1
ATOM 2275 C C . GLU A 1 285 ? -18.070 -35.885 34.846 1.00 33.28 285 GLU A C 1
ATOM 2277 O O . GLU A 1 285 ? -19.281 -35.918 34.680 1.00 33.28 285 GLU A O 1
ATOM 2282 N N . ALA A 1 286 ? -17.246 -35.444 33.886 1.00 32.19 286 ALA A N 1
ATOM 2283 C CA . ALA A 1 286 ? -17.044 -36.179 32.626 1.00 32.19 286 ALA A CA 1
ATOM 2284 C C . ALA A 1 286 ? -16.132 -35.378 31.676 1.00 32.19 286 ALA A C 1
ATOM 2286 O O . ALA A 1 286 ? -16.583 -34.612 30.829 1.00 32.19 286 ALA A O 1
ATOM 2287 N N . CYS A 1 287 ? -14.819 -35.583 31.785 1.00 34.44 287 CYS A N 1
ATOM 2288 C CA . CYS A 1 287 ? -13.865 -35.219 30.737 1.00 34.44 287 CYS A CA 1
ATOM 2289 C C . CYS A 1 287 ? -12.892 -36.382 30.559 1.00 34.44 287 CYS A C 1
ATOM 2291 O O . CYS A 1 287 ? -11.918 -36.492 31.301 1.00 34.44 287 CYS A O 1
ATOM 2293 N N . SER A 1 288 ? -13.199 -37.302 29.641 1.00 33.78 288 SER A N 1
ATOM 2294 C CA . SER A 1 288 ? -12.214 -38.207 29.022 1.00 33.78 288 SER A CA 1
ATOM 2295 C C . SER A 1 288 ? -12.869 -39.176 28.045 1.00 33.78 288 SER A C 1
ATOM 2297 O O . SER A 1 288 ? -13.424 -40.186 28.459 1.00 33.78 288 SER A O 1
ATOM 2299 N N . THR A 1 289 ? -12.748 -38.902 26.746 1.00 31.83 289 THR A N 1
ATOM 2300 C CA . THR A 1 289 ? -12.337 -39.847 25.674 1.00 31.83 289 THR A CA 1
ATOM 2301 C C . THR A 1 289 ? -12.453 -39.106 24.334 1.00 31.83 289 THR A C 1
ATOM 2303 O O . THR A 1 289 ? -13.411 -38.374 24.141 1.00 31.83 289 THR A O 1
ATOM 2306 N N . SER A 1 290 ? -11.585 -39.167 23.323 1.00 34.88 290 SER A N 1
ATOM 2307 C CA . SER A 1 290 ? -10.336 -39.865 22.965 1.00 34.88 290 SER A CA 1
ATOM 2308 C C . SER A 1 290 ? -9.686 -38.959 21.880 1.00 34.88 290 SER A C 1
ATOM 2310 O O . SER A 1 290 ? -10.406 -38.200 21.242 1.00 34.88 290 SER A O 1
ATOM 2312 N N . GLN A 1 291 ? -8.390 -38.938 21.570 1.00 35.66 291 GLN A N 1
ATOM 2313 C CA . GLN A 1 291 ? -7.590 -40.046 21.049 1.00 35.66 291 GLN A CA 1
ATOM 2314 C C . GLN A 1 291 ? -6.087 -39.801 21.271 1.00 35.66 291 GLN A C 1
ATOM 2316 O O . GLN A 1 291 ? -5.586 -38.681 21.259 1.00 35.66 291 GLN A O 1
ATOM 2321 N N . SER A 1 292 ? -5.413 -40.922 21.496 1.00 33.88 292 SER A N 1
ATOM 2322 C CA . SER A 1 292 ? -4.053 -41.146 21.970 1.00 33.88 292 SER A CA 1
ATOM 2323 C C . SER A 1 292 ? -2.972 -41.061 20.888 1.00 33.88 292 SER A C 1
ATOM 2325 O O . SER A 1 292 ? -3.117 -41.642 19.815 1.00 33.88 292 SER A O 1
ATOM 2327 N N . VAL A 1 293 ? -1.835 -40.463 21.250 1.00 29.23 293 VAL A N 1
ATOM 2328 C CA . VAL A 1 293 ? -0.534 -40.600 20.577 1.00 29.23 293 VAL A CA 1
ATOM 2329 C C . VAL A 1 293 ? 0.198 -41.803 21.179 1.00 29.23 293 VAL A C 1
ATOM 2331 O O . VAL A 1 293 ? 0.416 -41.847 22.388 1.00 29.23 293 VAL A O 1
ATOM 2334 N N . THR A 1 294 ? 0.606 -42.773 20.359 1.00 32.59 294 THR A N 1
ATOM 2335 C CA . THR A 1 294 ? 1.537 -43.835 20.772 1.00 32.59 294 THR A CA 1
ATOM 2336 C C . THR A 1 294 ? 2.951 -43.485 20.321 1.00 32.59 294 THR A C 1
ATOM 2338 O O . THR A 1 294 ? 3.243 -43.503 19.127 1.00 32.59 294 THR A O 1
ATOM 2341 N N . VAL A 1 295 ? 3.833 -43.197 21.280 1.00 30.27 295 VAL A N 1
ATOM 2342 C CA . VAL A 1 295 ? 5.288 -43.158 21.088 1.00 30.27 295 VAL A CA 1
ATOM 2343 C C . VAL A 1 295 ? 5.841 -44.526 21.478 1.00 30.27 295 VAL A C 1
ATOM 2345 O O . VAL A 1 295 ? 5.698 -44.952 22.622 1.00 30.27 295 VAL A O 1
ATOM 2348 N N . SER A 1 296 ? 6.480 -45.217 20.539 1.00 31.20 296 SER A N 1
ATOM 2349 C CA . SER A 1 296 ? 7.248 -46.433 20.807 1.00 31.20 296 SER A CA 1
ATOM 2350 C C . SER A 1 296 ? 8.738 -46.097 20.877 1.00 31.20 296 SER A C 1
ATOM 2352 O O . SER A 1 296 ? 9.335 -45.729 19.867 1.00 31.20 296 SER A O 1
ATOM 2354 N N . VAL A 1 297 ? 9.335 -46.260 22.060 1.00 35.03 297 VAL A N 1
ATOM 2355 C CA . VAL A 1 297 ? 10.790 -46.319 22.269 1.00 35.03 297 VAL A CA 1
ATOM 2356 C C . VAL A 1 297 ? 11.164 -47.753 22.637 1.00 35.03 297 VAL A C 1
ATOM 2358 O O . VAL A 1 297 ? 10.560 -48.337 23.535 1.00 35.03 297 VAL A O 1
ATOM 2361 N N . SER A 1 298 ? 12.162 -48.316 21.958 1.00 37.81 298 SER A N 1
ATOM 2362 C CA . SER A 1 298 ? 12.958 -49.500 22.334 1.00 37.81 298 SER A CA 1
ATOM 2363 C C . SER A 1 298 ? 14.108 -49.598 21.322 1.00 37.81 298 SER A C 1
ATOM 2365 O O . SER A 1 298 ? 13.849 -49.425 20.137 1.00 37.81 298 SER A O 1
ATOM 2367 N N . LYS A 1 299 ? 15.365 -49.886 21.646 1.00 39.97 299 LYS A N 1
ATOM 2368 C CA . LYS A 1 299 ? 16.105 -50.086 22.893 1.00 39.97 299 LYS A CA 1
ATOM 2369 C C . LYS A 1 299 ? 17.585 -49.935 22.527 1.00 39.97 299 LYS A C 1
ATOM 2371 O O . LYS A 1 299 ? 17.905 -50.258 21.361 1.00 39.97 299 LYS A O 1
#

Secondary structure (DSSP, 8-state):
--------TTTTTTT----PPS----------TTBHHHHHHTTTT---SSS-HHHHHHTTEEE-SSTT-EEETTT--EE----TT--HHHHHHHHHTT-TTTTT-----B-TT--TTTS-----------SS-----TT-PPPP-----SS-GGG-EEEEEEETTTTEEEEEEHHHHTT-SSGGG-SHHHHHHHGGGS-TTSSS-HHHHHHTTEEE-TTTSTT---EEETTT--EE-S--TT--HHHHHHHH-TT-HHHHHHHHHHHHHHHHHHHHT----------------------

Nearest PDB structures (foldseek):
  3siq-assembly3_C  TM=8.997E-01  e=3.259E-08  Drosophila melanogaster
  1se0-assembly1_A  TM=8.713E-01  e=5.827E-08  Drosophila melanogaster
  7qgj-assembly2_B  TM=9.855E-01  e=5.618E-07  Homo sapiens
  3sip-assembly1_E  TM=8.003E-01  e=3.259E-08  Drosophila melanogaster
  3sip-assembly1_F  TM=8.082E-01  e=9.276E-08  Drosophila melanogaster

Foldseek 3Di:
DDDDDPPDVVNLVVPPPDPDDPDDDDDPDPQDLLELVSQLVQCVVQPDDLDDSSQLSLLQWHDPPPHNWIAHNQPGDIDDPDDRPDRNLVVCCVVPVVTCSNVVHQRSRDYVPRDSVPRPPPPPPPPDDDDDDDDDDPPPDPDPPPPPDVPPQQPDKDFLDADPVVRDTAIARPVQQVQFPQSSLRGLVSQLVLCVVPDCPDPPHSSQCSLLQWHAPPPSDPPWPWIAHRRPRDIDGPDDNPDRSLVVCCVPPVPRPVSVVSVVVVVVVVVVVVVVVDPPDDDDDDDDDDDDDDDDDDD

InterPro domains:
  IPR001370 BIR repeat [PF00653] (39-102)
  IPR001370 BIR repeat [PF00653] (191-260)
  IPR001370 BIR repeat [PS50143] (39-103)
  IPR001370 BIR repeat [PS50143] (191-260)
  IPR001370 BIR repeat [SM00238] (34-104)
  IPR001370 BIR repeat [SM00238] (186-261)
  IPR001370 BIR repeat [cd00022] (38-104)
  IPR001370 BIR repeat [cd00022] (189-261)
  IPR050784 Inhibitor of Apoptosis [PTHR10044] (28-279)

Solvent-accessible surface area (backbone atoms only — not comparable to full-atom values): 18880 Å² total; per-residue (Å²): 130,89,80,85,74,83,74,54,88,72,61,69,71,78,70,64,89,66,87,73,74,87,80,78,87,74,84,82,80,83,74,65,49,44,31,28,56,55,15,41,62,41,43,70,85,61,78,60,84,82,57,59,58,63,53,35,13,72,53,40,25,26,44,70,86,49,82,68,32,29,32,28,63,72,68,62,53,72,50,61,84,83,58,88,85,71,50,54,51,61,52,44,32,72,79,39,56,82,27,38,66,70,63,74,40,95,59,50,71,35,56,79,91,57,63,71,88,79,46,71,78,64,70,81,82,75,79,77,80,64,102,62,77,95,72,90,66,96,76,77,64,79,77,71,84,71,68,86,60,93,65,70,66,67,74,44,72,39,77,49,44,75,41,78,90,77,70,44,69,40,54,26,41,42,60,60,35,63,81,26,69,38,38,62,42,47,15,54,69,51,14,43,57,40,38,75,81,57,61,88,88,48,42,54,46,62,64,54,36,18,72,51,41,25,29,41,62,76,80,84,51,90,91,62,67,45,28,32,25,21,44,70,58,51,72,50,56,83,67,43,77,85,53,50,50,54,60,54,43,45,72,75,46,68,83,29,66,64,52,54,52,52,52,53,50,50,54,50,51,54,52,53,52,62,57,70,75,58,83,69,91,77,83,86,90,88,88,87,88,86,87,84,85,86,84,90,86,85,133

Radius of gyration: 27.38 Å; Cα contacts (8 Å, |Δi|>4): 340; chains: 1; bounding box: 50×78×83 Å

Organism: NCBI:txid286306

Mean predicted aligned error: 19.83 Å

Sequence (299 aa):
MMELHRIEHEDLEKRSGYNLPSAMPDEMDYTDYRFEIARLDSYDGWPVSFIDPKKLAAAGFFYTKEKDEVKCFACTIKLSGWEDGDDPMVEHQRWSGRCKMVRNLPCGNVPIGADPSTIPKMSKCLDTCGFYGVKYMPFSGPDRTIEPSSERNDDIEISVFWDAERNVSFKAKLCDVIGAKEPTYASYERRLQSFATWPDTRTPNKKDLAAAGFFYLSGLLPASDETMCFYCGGCLKSWEPTDEPVAEHVKWFPRCKFIQKTEAMEQLNNKLASCTSSTDQTDYEACSTSQSVTVSVSK

pLDDT: mean 73.62, std 22.74, range [29.23, 97.88]